Protein AF-A0A2N5FX20-F1 (afdb_monomer)

Nearest PDB structures (foldseek):
  6az6-assembly1_A  TM=7.607E-01  e=4.733E-07  Streptococcus agalactiae
  6az6-assembly1_B  TM=6.890E-01  e=6.110E-07  Streptococcus agalactiae
  1hw1-assembly1_A  TM=4.842E-01  e=8.263E-06  Escherichia coli
  4p9u-assembly2_A  TM=5.394E-01  e=1.176E-04  Vibrio cholerae
  5xgf-assembly1_A  TM=4.787E-01  e=7.057E-05  Vibrio diabolicus E0666

Structure (mmCIF, N/CA/C/O backbone):
data_AF-A0A2N5FX20-F1
#
_entry.id   AF-A0A2N5FX20-F1
#
loop_
_atom_site.group_PDB
_atom_site.id
_atom_site.type_symbol
_atom_site.label_atom_id
_atom_site.label_alt_id
_atom_site.label_comp_id
_atom_site.label_asym_id
_atom_site.label_entity_id
_atom_site.label_seq_id
_atom_site.pdbx_PDB_ins_code
_atom_site.Cartn_x
_atom_site.Cartn_y
_atom_site.Cartn_z
_atom_site.occupancy
_atom_site.B_iso_or_equiv
_atom_site.auth_seq_id
_atom_site.auth_comp_id
_atom_site.auth_asym_id
_atom_site.auth_atom_id
_atom_site.pdbx_PDB_model_num
ATOM 1 N N . MET A 1 1 ? 6.782 -6.902 -28.624 1.00 78.00 1 MET A N 1
ATOM 2 C CA . MET A 1 1 ? 7.741 -7.945 -28.210 1.00 78.00 1 MET A CA 1
ATOM 3 C C . MET A 1 1 ? 7.585 -8.362 -26.753 1.00 78.00 1 MET A C 1
ATOM 5 O O . MET A 1 1 ? 7.076 -9.437 -26.558 1.00 78.00 1 MET A O 1
ATOM 9 N N . ILE A 1 2 ? 7.950 -7.585 -25.718 1.00 76.56 2 ILE A N 1
ATOM 10 C CA . ILE A 1 2 ? 7.902 -8.095 -24.317 1.00 76.56 2 ILE A CA 1
ATOM 11 C C . ILE A 1 2 ? 6.510 -8.624 -23.923 1.00 76.56 2 ILE A C 1
ATOM 13 O O . ILE A 1 2 ? 6.397 -9.732 -23.412 1.00 76.56 2 ILE A O 1
ATOM 17 N N . GLN A 1 3 ? 5.451 -7.857 -24.205 1.00 76.69 3 GLN A N 1
ATOM 18 C CA . GLN A 1 3 ? 4.071 -8.294 -23.953 1.00 76.69 3 GLN A CA 1
ATOM 19 C C . GLN A 1 3 ? 3.609 -9.399 -24.915 1.00 76.69 3 GLN A C 1
ATOM 21 O O . GLN A 1 3 ? 2.928 -10.323 -24.487 1.00 76.69 3 GLN A O 1
ATOM 26 N N . GLU A 1 4 ? 3.986 -9.314 -26.193 1.00 80.88 4 GLU A N 1
ATOM 27 C CA . GLU A 1 4 ? 3.613 -10.288 -27.237 1.00 80.88 4 GLU A CA 1
ATOM 28 C C . GLU A 1 4 ? 4.251 -11.665 -27.004 1.00 80.88 4 GLU A C 1
ATOM 30 O O . GLU A 1 4 ? 3.592 -12.686 -27.160 1.00 80.88 4 GLU A O 1
ATOM 35 N N . ASP A 1 5 ? 5.506 -11.681 -26.560 1.00 83.25 5 ASP A N 1
ATOM 36 C CA . ASP A 1 5 ? 6.293 -12.872 -26.239 1.00 83.25 5 ASP A CA 1
ATOM 37 C C . ASP A 1 5 ? 5.986 -13.378 -24.813 1.00 83.25 5 ASP A C 1
ATOM 39 O O . ASP A 1 5 ? 6.541 -14.384 -24.376 1.00 83.25 5 ASP A O 1
ATOM 43 N N . GLY A 1 6 ? 5.115 -12.681 -24.070 1.00 82.88 6 GLY A N 1
ATOM 44 C CA . GLY A 1 6 ? 4.696 -13.059 -22.720 1.00 82.88 6 GLY A CA 1
ATOM 45 C C . GLY A 1 6 ? 5.833 -13.105 -21.697 1.00 82.88 6 GLY A C 1
ATOM 46 O O . GLY A 1 6 ? 5.714 -13.829 -20.707 1.00 82.88 6 GLY A O 1
ATOM 47 N N . LEU A 1 7 ? 6.919 -12.362 -21.934 1.00 85.56 7 LEU A N 1
ATOM 48 C CA . LEU A 1 7 ? 8.110 -12.392 -21.089 1.00 85.56 7 LEU A CA 1
ATOM 49 C C . LEU A 1 7 ? 7.816 -11.782 -19.714 1.00 85.56 7 LEU A C 1
ATOM 51 O O . LEU A 1 7 ? 7.178 -10.732 -19.591 1.00 85.56 7 LEU A O 1
ATOM 55 N N . LYS A 1 8 ? 8.309 -12.443 -18.672 1.00 84.88 8 LYS A N 1
ATOM 56 C CA . LYS A 1 8 ? 8.097 -12.104 -17.264 1.00 84.88 8 LYS A CA 1
ATOM 57 C C . LYS A 1 8 ? 9.402 -11.657 -16.605 1.00 84.88 8 LYS A C 1
ATOM 59 O O . LYS A 1 8 ? 10.486 -11.933 -17.119 1.00 84.88 8 LYS A O 1
ATOM 64 N N . PRO A 1 9 ? 9.328 -10.986 -15.442 1.00 84.88 9 PRO A N 1
ATOM 65 C CA . PRO A 1 9 ? 10.496 -10.784 -14.595 1.00 84.88 9 PRO A CA 1
ATOM 66 C C . PRO A 1 9 ? 11.300 -12.073 -14.399 1.00 84.88 9 PRO A C 1
ATOM 68 O O . PRO A 1 9 ? 10.736 -13.108 -14.051 1.00 84.88 9 PRO A O 1
ATOM 71 N N . GLY A 1 10 ? 12.611 -11.993 -14.616 1.00 85.88 10 GLY A N 1
ATOM 72 C CA . GLY A 1 10 ? 13.536 -13.124 -14.592 1.00 85.88 10 GLY A CA 1
ATOM 73 C C . GLY A 1 10 ? 13.806 -13.753 -15.961 1.00 85.88 10 GLY A C 1
ATOM 74 O O . GLY A 1 10 ? 14.827 -14.425 -16.107 1.00 85.88 10 GLY A O 1
ATOM 75 N N . ASP A 1 11 ? 12.969 -13.504 -16.972 1.00 91.06 11 ASP A N 1
ATOM 76 C CA . ASP A 1 11 ? 13.185 -14.050 -18.312 1.00 91.06 11 ASP A CA 1
ATOM 77 C C . ASP A 1 11 ? 14.321 -13.328 -19.038 1.00 91.06 11 ASP A C 1
ATOM 79 O O . ASP A 1 11 ? 14.547 -12.123 -18.886 1.00 91.06 11 ASP A O 1
ATOM 83 N N . LYS A 1 12 ? 15.040 -14.081 -19.871 1.00 91.88 12 LYS A N 1
ATOM 84 C CA . LYS A 1 12 ? 16.123 -13.559 -20.701 1.00 91.88 12 LYS A CA 1
ATOM 85 C C . LYS A 1 12 ? 15.553 -12.884 -21.947 1.00 91.88 12 LYS A C 1
ATOM 87 O O . LYS A 1 12 ? 14.775 -13.488 -22.683 1.00 91.88 12 LYS A O 1
ATOM 92 N N . LEU A 1 13 ? 15.977 -11.652 -22.212 1.00 92.50 13 LEU A N 1
ATOM 93 C CA . LEU A 1 13 ? 15.669 -10.972 -23.464 1.00 92.50 13 LEU A CA 1
ATOM 94 C C . LEU A 1 13 ? 16.439 -11.601 -24.636 1.00 92.50 13 LEU A C 1
ATOM 96 O O . LEU A 1 13 ? 17.568 -12.072 -24.450 1.00 92.50 13 LEU A O 1
ATOM 100 N N . PRO A 1 14 ? 15.874 -11.556 -25.859 1.00 92.25 14 PRO A N 1
ATOM 101 C CA . PRO A 1 14 ? 16.626 -11.876 -27.064 1.00 92.25 14 PRO A CA 1
ATOM 102 C C . PRO A 1 14 ? 17.909 -11.041 -27.150 1.00 92.25 14 PRO A C 1
ATOM 104 O O . PRO A 1 14 ? 17.963 -9.893 -26.704 1.00 92.25 14 PRO A O 1
ATOM 107 N N . SER A 1 15 ? 18.953 -11.619 -27.734 1.00 91.44 15 SER A N 1
ATOM 108 C CA . SER A 1 15 ? 20.233 -10.941 -27.943 1.00 91.44 15 SER A CA 1
ATOM 109 C C . SER A 1 15 ? 20.085 -9.703 -28.834 1.00 91.44 15 SER A C 1
ATOM 111 O O . SER A 1 15 ? 19.179 -9.625 -29.662 1.00 91.44 15 SER A O 1
ATOM 113 N N . GLU A 1 16 ? 21.025 -8.752 -28.748 1.00 91.19 16 GLU A N 1
ATOM 114 C CA . GLU A 1 16 ? 21.020 -7.550 -29.604 1.00 91.19 16 GLU A CA 1
ATOM 115 C C . GLU A 1 16 ? 20.881 -7.881 -31.097 1.00 91.19 16 GLU A C 1
ATOM 117 O O . GLU A 1 16 ? 20.199 -7.172 -31.840 1.00 91.19 16 GLU A O 1
ATOM 122 N N . ARG A 1 17 ? 21.512 -8.977 -31.539 1.00 90.69 17 ARG A N 1
ATOM 123 C CA . ARG A 1 17 ? 21.422 -9.458 -32.920 1.00 90.69 17 ARG A CA 1
ATOM 124 C C . ARG A 1 17 ? 19.997 -9.890 -33.264 1.00 90.69 17 ARG A C 1
ATOM 126 O O . ARG A 1 17 ? 19.468 -9.448 -34.277 1.00 90.69 17 ARG A O 1
ATOM 133 N N . GLU A 1 18 ? 19.376 -10.701 -32.414 1.00 91.44 18 GLU A N 1
ATOM 134 C CA . GLU A 1 18 ? 17.997 -11.161 -32.614 1.00 91.44 18 GLU A CA 1
ATOM 135 C C . GLU A 1 18 ? 17.005 -9.997 -32.567 1.00 91.44 18 GLU A C 1
ATOM 137 O O . GLU A 1 18 ? 16.074 -9.958 -33.362 1.00 91.44 18 GLU A O 1
ATOM 142 N N . LEU A 1 19 ? 17.219 -9.017 -31.686 1.00 92.62 19 LEU A N 1
ATOM 143 C CA . LEU A 1 19 ? 16.393 -7.810 -31.615 1.00 92.62 19 LEU A CA 1
ATOM 144 C C . LEU A 1 19 ? 16.519 -6.954 -32.879 1.00 92.62 19 LEU A C 1
ATOM 146 O O . LEU A 1 19 ? 15.509 -6.481 -33.391 1.00 92.62 19 LEU A O 1
ATOM 150 N N . THR A 1 20 ? 17.736 -6.792 -33.406 1.00 94.25 20 THR A N 1
ATOM 151 C CA . THR A 1 20 ? 17.999 -6.082 -34.673 1.00 94.25 20 THR A CA 1
ATOM 152 C C . THR A 1 20 ? 17.220 -6.734 -35.820 1.00 94.25 20 THR A C 1
ATOM 154 O O . THR A 1 20 ? 16.555 -6.041 -36.585 1.00 94.25 20 THR A O 1
ATOM 157 N N . GLU A 1 21 ? 17.267 -8.067 -35.911 1.00 93.38 21 GLU A N 1
ATOM 158 C CA . GLU A 1 21 ? 16.589 -8.849 -36.952 1.00 93.38 21 GLU A CA 1
ATOM 159 C C . GLU A 1 21 ? 15.061 -8.812 -36.801 1.00 93.38 21 GLU A C 1
ATOM 161 O O . GLU A 1 21 ? 14.356 -8.538 -37.768 1.00 93.38 21 GLU A O 1
ATOM 166 N N . ARG A 1 22 ? 14.541 -9.033 -35.587 1.00 90.94 22 ARG A N 1
ATOM 167 C CA . ARG A 1 22 ? 13.093 -9.064 -35.314 1.00 90.94 22 ARG A CA 1
ATOM 168 C C . ARG A 1 22 ? 12.422 -7.706 -35.486 1.00 90.94 22 ARG A C 1
ATOM 170 O O . ARG A 1 22 ? 11.305 -7.640 -35.985 1.00 90.94 22 ARG A O 1
ATOM 177 N N . LEU A 1 23 ? 13.075 -6.636 -35.034 1.00 89.69 23 LEU A N 1
ATOM 178 C CA . LEU A 1 23 ? 12.511 -5.283 -35.046 1.00 89.69 23 LEU A CA 1
ATOM 179 C C . LEU A 1 23 ? 12.872 -4.507 -36.320 1.00 89.69 23 LEU A C 1
ATOM 181 O O . LEU A 1 23 ? 12.356 -3.411 -36.519 1.00 89.69 23 LEU A O 1
ATOM 185 N N . ASN A 1 24 ? 13.743 -5.061 -37.171 1.00 92.81 24 ASN A N 1
ATOM 186 C CA . ASN A 1 24 ? 14.231 -4.437 -38.401 1.00 92.81 24 ASN A CA 1
ATOM 187 C C . ASN A 1 24 ? 14.784 -3.012 -38.179 1.00 92.81 24 ASN A C 1
ATOM 189 O O . ASN A 1 24 ? 14.488 -2.076 -38.922 1.00 92.81 24 ASN A O 1
ATOM 193 N N . VAL A 1 25 ? 15.581 -2.841 -37.122 1.00 93.88 25 VAL A N 1
ATOM 194 C CA . VAL A 1 25 ? 16.224 -1.568 -36.750 1.00 93.88 25 VAL A CA 1
ATOM 195 C C . VAL A 1 25 ? 17.736 -1.733 -36.667 1.00 93.88 25 VAL A C 1
ATOM 197 O O . VAL A 1 25 ? 18.247 -2.837 -36.515 1.00 93.88 25 VAL A O 1
ATOM 200 N N . GLY A 1 26 ? 18.478 -0.628 -36.741 1.00 94.69 26 GLY A N 1
ATOM 201 C CA . GLY A 1 26 ? 19.934 -0.656 -36.613 1.00 94.69 26 GLY A CA 1
ATOM 202 C C . GLY A 1 26 ? 20.412 -1.069 -35.213 1.00 94.69 26 GLY A C 1
ATOM 203 O O . GLY A 1 26 ? 19.785 -0.754 -34.201 1.00 94.69 26 GLY A O 1
ATOM 204 N N . ARG A 1 27 ? 21.593 -1.701 -35.141 1.00 93.12 27 ARG A N 1
ATOM 205 C CA . ARG A 1 27 ? 22.234 -2.115 -33.872 1.00 93.12 27 ARG A CA 1
ATOM 206 C C . ARG A 1 27 ? 22.436 -0.959 -32.886 1.00 93.12 27 ARG A C 1
ATOM 208 O O . ARG A 1 27 ? 22.375 -1.159 -31.677 1.00 93.12 27 ARG A O 1
ATOM 215 N N . SER A 1 28 ? 22.704 0.251 -33.384 1.00 93.69 28 SER A N 1
ATOM 216 C CA . SER A 1 28 ? 22.818 1.455 -32.549 1.00 93.69 28 SER A CA 1
ATOM 217 C C . SER A 1 28 ? 21.515 1.746 -31.807 1.00 93.69 28 SER A C 1
ATOM 219 O O . SER A 1 28 ? 21.552 1.937 -30.599 1.00 93.69 28 SER A O 1
ATOM 221 N N . SER A 1 29 ? 20.375 1.694 -32.497 1.00 94.69 29 SER A N 1
ATOM 222 C CA . SER A 1 29 ? 19.053 1.919 -31.908 1.00 94.69 29 SER A CA 1
ATOM 223 C C . SER A 1 29 ? 18.694 0.862 -30.865 1.00 94.69 29 SER A C 1
ATOM 225 O O . SER A 1 29 ? 18.212 1.217 -29.794 1.00 94.69 29 SER A O 1
ATOM 227 N N . VAL A 1 30 ? 18.981 -0.420 -31.135 1.00 93.69 30 VAL A N 1
ATOM 228 C CA . VAL A 1 30 ? 18.758 -1.508 -30.161 1.00 93.69 30 VAL A CA 1
ATOM 229 C C . VAL A 1 30 ? 19.555 -1.262 -28.884 1.00 93.69 30 VAL A C 1
ATOM 231 O O . VAL A 1 30 ? 19.010 -1.341 -27.789 1.00 93.69 30 VAL A O 1
ATOM 234 N N . ARG A 1 31 ? 20.837 -0.916 -29.015 1.00 92.00 31 ARG A N 1
ATOM 235 C CA . ARG A 1 31 ? 21.713 -0.666 -27.868 1.00 92.00 31 ARG A CA 1
ATOM 236 C C . ARG A 1 31 ? 21.296 0.562 -27.060 1.00 92.00 31 ARG A C 1
ATOM 238 O O . ARG A 1 31 ? 21.347 0.508 -25.837 1.00 92.00 31 ARG A O 1
ATOM 245 N N . GLU A 1 32 ? 20.868 1.642 -27.710 1.00 93.94 32 GLU A N 1
ATOM 246 C CA . GLU A 1 32 ? 20.328 2.819 -27.013 1.00 93.94 32 GLU A CA 1
ATOM 247 C C . GLU A 1 32 ? 19.030 2.480 -26.266 1.00 93.94 32 GLU A C 1
ATOM 249 O O . GLU A 1 32 ? 18.878 2.842 -25.101 1.00 93.94 32 GLU A O 1
ATOM 254 N N . ALA A 1 33 ? 18.132 1.704 -26.881 1.00 91.25 33 ALA A N 1
ATOM 255 C CA . ALA A 1 33 ? 16.914 1.243 -26.220 1.00 91.25 33 ALA A CA 1
ATOM 256 C C . ALA A 1 33 ? 17.220 0.350 -25.006 1.00 91.25 33 ALA A C 1
ATOM 258 O O . ALA A 1 33 ? 16.659 0.566 -23.936 1.00 91.25 33 ALA A O 1
ATOM 259 N N . LEU A 1 34 ? 18.141 -0.612 -25.136 1.00 91.69 34 LEU A N 1
ATOM 260 C CA . LEU A 1 34 ? 18.558 -1.465 -24.018 1.00 91.69 34 LEU A CA 1
ATOM 261 C C . LEU A 1 34 ? 19.221 -0.652 -22.900 1.00 91.69 34 LEU A C 1
ATOM 263 O O . LEU A 1 34 ? 18.905 -0.866 -21.736 1.00 91.69 34 LEU A O 1
ATOM 267 N N . ARG A 1 35 ? 20.066 0.332 -23.228 1.00 89.50 35 ARG A N 1
ATOM 268 C CA . ARG A 1 35 ? 20.640 1.245 -22.227 1.00 89.50 35 ARG A CA 1
ATOM 269 C C . ARG A 1 35 ? 19.573 2.050 -21.498 1.00 89.50 35 ARG A C 1
ATOM 271 O O . ARG A 1 35 ? 19.651 2.182 -20.283 1.00 89.50 35 ARG A O 1
ATOM 278 N N . ALA A 1 36 ? 18.579 2.572 -22.214 1.00 87.38 36 ALA A N 1
ATOM 279 C CA . ALA A 1 36 ? 17.474 3.301 -21.601 1.00 87.38 36 ALA A CA 1
ATOM 280 C C . ALA A 1 36 ? 16.648 2.391 -20.678 1.00 87.38 36 ALA A C 1
ATOM 282 O O . ALA A 1 36 ? 16.341 2.776 -19.554 1.00 87.38 36 ALA A O 1
ATOM 283 N N . LEU A 1 37 ? 16.335 1.166 -21.110 1.00 87.00 37 LEU A N 1
ATOM 284 C CA . LEU A 1 37 ? 15.619 0.184 -20.290 1.00 87.00 37 LEU A CA 1
ATOM 285 C C . LEU A 1 37 ? 16.426 -0.235 -19.050 1.00 87.00 37 LEU A C 1
ATOM 287 O O . LEU A 1 37 ? 15.852 -0.381 -17.973 1.00 87.00 37 LEU A O 1
ATOM 291 N N . GLU A 1 38 ? 17.742 -0.407 -19.182 1.00 86.44 38 GLU A N 1
ATOM 292 C CA . GLU A 1 38 ? 18.646 -0.723 -18.070 1.00 86.44 38 GLU A CA 1
ATOM 293 C C . GLU A 1 38 ? 18.743 0.447 -17.082 1.00 86.44 38 GLU A C 1
ATOM 295 O O . GLU A 1 38 ? 18.646 0.239 -15.875 1.00 86.44 38 GLU A O 1
ATOM 300 N N . LEU A 1 39 ? 18.826 1.686 -17.582 1.00 80.94 39 LEU A N 1
ATOM 301 C CA . LEU A 1 39 ? 18.803 2.902 -16.762 1.00 80.94 39 LEU A CA 1
ATOM 302 C C . LEU A 1 39 ? 17.486 3.051 -15.988 1.00 80.94 39 LEU A C 1
ATOM 304 O O . LEU A 1 39 ? 17.491 3.457 -14.830 1.00 80.94 39 LEU A O 1
ATOM 308 N N . LEU A 1 40 ? 16.362 2.696 -16.614 1.00 74.81 40 LEU A N 1
ATOM 309 C CA . LEU A 1 40 ? 15.045 2.662 -15.973 1.00 74.81 40 LEU A CA 1
ATOM 310 C C . LEU A 1 40 ? 14.884 1.484 -14.994 1.00 74.81 40 LEU A C 1
ATOM 312 O O . LEU A 1 40 ? 13.832 1.352 -14.371 1.00 74.81 40 LEU A O 1
ATOM 316 N N . GLY A 1 41 ? 15.893 0.615 -14.870 1.00 75.19 41 GLY A N 1
ATOM 317 C CA . GLY A 1 41 ? 15.866 -0.559 -14.001 1.00 75.19 41 GLY A CA 1
ATOM 318 C C . GLY A 1 41 ? 14.935 -1.672 -14.485 1.00 75.19 41 GLY A C 1
ATOM 319 O O . GLY A 1 41 ? 14.653 -2.594 -13.725 1.00 75.19 41 GLY A O 1
ATOM 320 N N . LEU A 1 42 ? 14.462 -1.609 -15.735 1.00 81.94 42 LEU A N 1
ATOM 321 C CA . LEU A 1 42 ? 13.530 -2.579 -16.324 1.00 81.94 42 LEU A CA 1
ATOM 322 C C . LEU A 1 42 ? 14.222 -3.873 -16.748 1.00 81.94 42 LEU A C 1
ATOM 324 O O . LEU A 1 42 ? 13.576 -4.912 -16.886 1.00 81.94 42 LEU A O 1
ATOM 328 N N . ILE A 1 43 ? 15.532 -3.812 -16.966 1.00 88.88 43 ILE A N 1
ATOM 329 C CA . ILE A 1 43 ? 16.365 -4.948 -17.343 1.00 88.88 43 ILE A CA 1
ATOM 330 C C . ILE A 1 43 ? 17.706 -4.878 -16.616 1.00 88.88 43 ILE A C 1
ATOM 332 O O . ILE A 1 43 ? 18.097 -3.827 -16.111 1.00 88.88 43 ILE A O 1
ATOM 336 N N . GLU A 1 44 ? 18.424 -5.993 -16.583 1.00 89.00 44 GLU A N 1
ATOM 337 C CA . GLU A 1 44 ? 19.812 -6.041 -16.129 1.00 89.00 44 GLU A CA 1
ATOM 338 C C . GLU A 1 44 ? 20.677 -6.863 -17.075 1.00 89.00 44 GLU A C 1
ATOM 340 O O . GLU A 1 44 ? 20.286 -7.946 -17.518 1.00 89.00 44 GLU A O 1
ATOM 345 N N . THR A 1 45 ? 21.879 -6.367 -17.359 1.00 89.62 45 THR A N 1
ATOM 346 C CA . THR A 1 45 ? 22.876 -7.120 -18.117 1.00 89.62 45 THR A CA 1
ATOM 347 C C . THR A 1 45 ? 23.798 -7.884 -17.173 1.00 89.62 45 THR A C 1
ATOM 349 O O . THR A 1 45 ? 24.588 -7.302 -16.428 1.00 89.62 45 THR A O 1
ATOM 352 N N . ARG A 1 46 ? 23.754 -9.216 -17.241 1.00 88.75 46 ARG A N 1
ATOM 353 C CA . ARG A 1 46 ? 24.670 -10.109 -16.523 1.00 88.75 46 ARG A CA 1
ATOM 354 C C . ARG A 1 46 ? 25.803 -10.515 -17.461 1.00 88.75 46 ARG A C 1
ATOM 356 O O . ARG A 1 46 ? 25.571 -11.122 -18.511 1.00 88.75 46 ARG A O 1
ATOM 363 N N . ARG A 1 47 ? 27.044 -10.145 -17.118 1.00 83.50 47 ARG A N 1
ATOM 364 C CA . ARG A 1 47 ? 28.224 -10.403 -17.967 1.00 83.50 47 ARG A CA 1
ATOM 365 C C . ARG A 1 47 ? 28.334 -11.895 -18.296 1.00 83.50 47 ARG A C 1
ATOM 367 O O . ARG A 1 47 ? 28.397 -12.718 -17.396 1.00 83.50 47 ARG A O 1
ATOM 374 N N . GLY A 1 48 ? 28.376 -12.221 -19.588 1.00 85.62 48 GLY A N 1
ATOM 375 C CA . GLY A 1 48 ? 28.473 -13.599 -20.086 1.00 85.62 48 GLY A CA 1
ATOM 376 C C . GLY A 1 48 ? 27.152 -14.378 -20.113 1.00 85.62 48 GLY A C 1
ATOM 377 O O . GLY A 1 48 ? 27.047 -15.348 -20.856 1.00 85.62 48 GLY A O 1
ATOM 378 N N . GLU A 1 49 ? 26.125 -13.934 -19.387 1.00 87.31 49 GLU A N 1
ATOM 379 C CA . GLU A 1 49 ? 24.833 -14.627 -19.301 1.00 87.31 49 GLU A CA 1
ATOM 380 C C . GLU A 1 49 ? 23.757 -13.990 -20.187 1.00 87.31 49 GLU A C 1
ATOM 382 O O . GLU A 1 49 ? 22.873 -14.694 -20.675 1.00 87.31 49 GLU A O 1
ATOM 387 N N . GLY A 1 50 ? 23.853 -12.684 -20.455 1.00 89.94 50 GLY A N 1
ATOM 388 C CA . GLY A 1 50 ? 22.926 -11.925 -21.298 1.00 89.94 50 GLY A CA 1
ATOM 389 C C . GLY A 1 50 ? 22.090 -10.916 -20.511 1.00 89.94 50 GLY A C 1
ATOM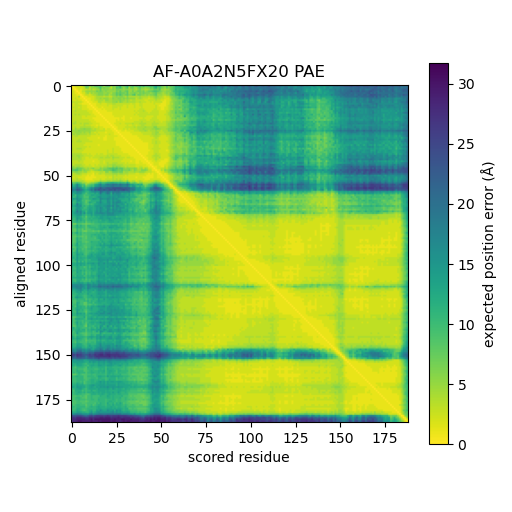 390 O O . GLY A 1 50 ? 22.429 -10.557 -19.385 1.00 89.94 50 GLY A O 1
ATOM 391 N N . THR A 1 51 ? 21.014 -10.431 -21.126 1.00 92.69 51 THR A N 1
ATOM 392 C CA . THR A 1 51 ? 20.146 -9.391 -20.558 1.00 92.69 51 THR A CA 1
ATOM 393 C C . THR A 1 51 ? 18.838 -10.004 -20.077 1.00 92.69 51 THR A C 1
ATOM 395 O O . THR A 1 51 ? 18.222 -10.775 -20.808 1.00 92.69 51 THR A O 1
ATOM 398 N N . PHE A 1 52 ? 18.407 -9.662 -18.868 1.00 91.56 52 PHE A N 1
ATOM 399 C CA . PHE A 1 52 ? 17.235 -10.246 -18.216 1.00 91.56 52 PHE A CA 1
ATOM 400 C C . PHE A 1 52 ? 16.226 -9.167 -17.844 1.00 91.56 52 PHE A C 1
ATOM 402 O O . PHE A 1 52 ? 16.617 -8.060 -17.478 1.00 91.56 52 PHE A O 1
ATOM 409 N N . ILE A 1 53 ? 14.935 -9.490 -17.921 1.00 88.62 53 ILE A N 1
ATOM 410 C CA . ILE A 1 53 ? 13.863 -8.612 -17.452 1.00 88.62 53 ILE A CA 1
ATOM 411 C C . ILE A 1 53 ? 13.929 -8.547 -15.934 1.00 88.62 53 ILE A C 1
ATOM 413 O O . ILE A 1 53 ? 13.878 -9.571 -15.250 1.00 88.62 53 ILE A O 1
ATOM 417 N N . ARG A 1 54 ? 14.025 -7.333 -15.399 1.00 81.69 54 ARG A N 1
ATOM 418 C CA . ARG A 1 54 ? 13.927 -7.117 -13.964 1.00 81.69 54 ARG A CA 1
ATOM 419 C C . ARG A 1 54 ? 12.480 -7.101 -13.532 1.00 81.69 54 ARG A C 1
ATOM 421 O O . ARG A 1 54 ? 11.564 -6.732 -14.265 1.00 81.69 54 ARG A O 1
ATOM 428 N N . ASP A 1 55 ? 12.289 -7.488 -12.286 1.00 70.00 55 ASP A N 1
ATOM 429 C CA . ASP A 1 55 ? 11.031 -7.233 -11.630 1.00 70.00 55 ASP A CA 1
ATOM 430 C C . ASP A 1 55 ? 10.867 -5.723 -11.463 1.00 70.00 55 ASP A C 1
ATO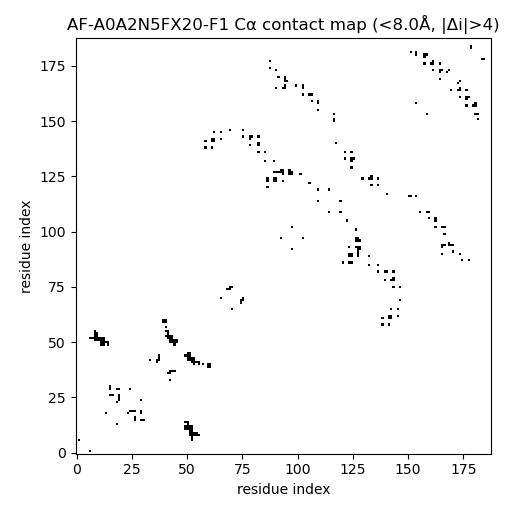M 432 O O . ASP A 1 55 ? 11.645 -5.095 -10.748 1.00 70.00 55 ASP A O 1
ATOM 436 N N . PHE A 1 56 ? 9.860 -5.133 -12.113 1.00 59.22 56 PHE A N 1
ATOM 437 C CA . PHE A 1 56 ? 9.496 -3.722 -11.922 1.00 59.22 56 PHE A CA 1
ATOM 438 C C . PHE A 1 56 ? 9.114 -3.414 -10.462 1.00 59.22 56 PHE A C 1
ATOM 440 O O . PHE A 1 56 ? 9.025 -2.256 -10.070 1.00 59.22 56 PHE A O 1
ATOM 447 N N . ARG A 1 57 ? 8.960 -4.448 -9.622 1.00 55.28 57 ARG A N 1
ATOM 448 C CA . ARG A 1 57 ? 8.953 -4.329 -8.157 1.00 55.28 57 ARG A CA 1
ATOM 449 C C . ARG A 1 57 ? 10.273 -3.773 -7.582 1.00 55.28 57 ARG A C 1
ATOM 451 O O . ARG A 1 57 ? 10.361 -3.534 -6.386 1.00 55.28 57 ARG A O 1
ATOM 458 N N . GLY A 1 58 ? 11.308 -3.564 -8.399 1.00 55.75 58 GLY A N 1
ATOM 459 C CA . GLY A 1 58 ? 12.525 -2.833 -8.055 1.00 55.75 58 GLY A CA 1
ATOM 460 C C . GLY A 1 58 ? 12.345 -1.324 -8.219 1.00 55.75 58 GLY A C 1
ATOM 461 O O . GLY A 1 58 ? 12.656 -0.761 -9.264 1.00 55.75 58 GLY A O 1
ATOM 462 N N . HIS A 1 59 ? 11.887 -0.674 -7.156 1.00 60.25 59 HIS A N 1
ATOM 463 C CA . HIS A 1 59 ? 11.534 0.746 -7.010 1.00 60.25 59 HIS A CA 1
ATOM 464 C C . HIS A 1 59 ? 12.674 1.780 -7.203 1.00 60.25 59 HIS A C 1
ATOM 466 O O . HIS A 1 59 ? 12.611 2.904 -6.706 1.00 60.25 59 HIS A O 1
ATOM 472 N N . GLN A 1 60 ? 13.728 1.440 -7.951 1.00 64.19 60 GLN A N 1
ATOM 473 C CA . GLN A 1 60 ? 14.902 2.298 -8.170 1.00 64.19 60 GLN A CA 1
ATOM 474 C C . GLN A 1 60 ? 14.567 3.579 -8.942 1.00 64.19 60 GLN A C 1
ATOM 476 O O . GLN A 1 60 ? 15.143 4.632 -8.668 1.00 64.19 60 GLN A O 1
ATOM 481 N N . LEU A 1 61 ? 13.606 3.520 -9.870 1.00 70.94 61 LEU A N 1
ATOM 482 C CA . LEU A 1 61 ? 13.175 4.702 -10.615 1.00 70.94 61 LEU A CA 1
ATOM 483 C C . LEU A 1 61 ? 12.514 5.737 -9.696 1.00 70.94 61 LEU A C 1
ATOM 485 O O . LEU A 1 61 ? 12.777 6.927 -9.842 1.00 70.94 61 LEU A O 1
ATOM 489 N N . VAL A 1 62 ? 11.702 5.301 -8.726 1.00 77.69 62 VAL A N 1
ATOM 490 C CA . VAL A 1 62 ? 11.064 6.216 -7.768 1.00 77.69 62 VAL A CA 1
ATOM 491 C C . VAL A 1 62 ? 12.120 6.916 -6.922 1.00 77.69 62 VAL A C 1
ATOM 493 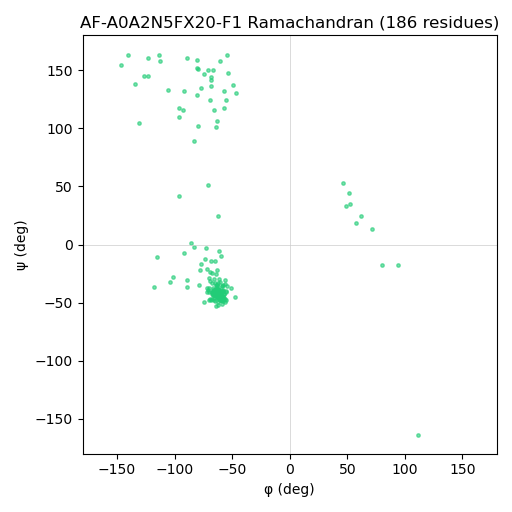O O . VAL A 1 62 ? 12.065 8.133 -6.789 1.00 77.69 62 VAL A O 1
ATOM 496 N N . GLN A 1 63 ? 13.121 6.175 -6.445 1.00 74.62 63 GLN A N 1
ATOM 497 C CA . GLN A 1 63 ? 14.208 6.727 -5.637 1.00 74.62 63 GLN A CA 1
ATOM 498 C C . GLN A 1 63 ? 15.061 7.755 -6.404 1.00 74.62 63 GLN A C 1
ATOM 500 O O . GLN A 1 63 ? 15.499 8.756 -5.840 1.00 74.62 63 GLN A O 1
ATOM 505 N N . LEU A 1 64 ? 15.275 7.545 -7.707 1.00 76.62 64 LEU A N 1
ATOM 506 C CA . LEU A 1 64 ? 15.941 8.528 -8.564 1.00 76.62 64 LEU A CA 1
ATOM 507 C C . LEU A 1 64 ? 15.063 9.767 -8.783 1.00 76.62 64 LEU A C 1
ATOM 509 O O . LEU A 1 64 ? 15.528 10.899 -8.660 1.00 76.62 64 LEU A O 1
ATOM 513 N N . LEU A 1 65 ? 13.784 9.564 -9.106 1.00 81.69 65 LEU A N 1
ATOM 514 C CA . LEU A 1 65 ? 12.849 10.654 -9.375 1.00 81.69 65 LEU A CA 1
ATOM 515 C C . LEU A 1 65 ? 12.553 11.483 -8.123 1.00 81.69 65 LEU A C 1
ATOM 517 O O . LEU A 1 65 ? 12.389 12.697 -8.231 1.00 81.69 65 LEU A O 1
ATOM 521 N N . SER A 1 66 ? 12.530 10.877 -6.934 1.00 85.38 66 SER A N 1
ATOM 522 C CA . SER A 1 66 ? 12.320 11.595 -5.676 1.00 85.38 66 SER A CA 1
ATOM 523 C C . SER A 1 66 ? 13.401 12.644 -5.428 1.00 85.38 66 SER A C 1
ATOM 525 O O . SER A 1 66 ? 13.087 13.714 -4.912 1.00 85.38 66 SER A O 1
ATOM 527 N N . THR A 1 67 ? 14.642 12.406 -5.875 1.00 81.25 67 THR A N 1
ATOM 528 C CA . THR A 1 67 ? 15.726 13.399 -5.805 1.00 81.25 67 THR A CA 1
ATOM 529 C C . THR A 1 67 ? 15.438 14.645 -6.639 1.00 81.25 67 THR A C 1
ATOM 531 O O . THR A 1 67 ? 15.993 15.692 -6.348 1.00 81.25 67 THR A O 1
ATOM 534 N N . PHE A 1 68 ? 14.560 14.590 -7.639 1.00 82.06 68 PHE A N 1
ATOM 535 C CA . PHE A 1 68 ? 14.201 15.764 -8.444 1.00 82.06 68 PHE A CA 1
ATOM 536 C C . PHE A 1 68 ? 12.831 16.341 -8.082 1.00 82.06 68 PHE A C 1
ATOM 538 O O . PHE A 1 68 ? 12.638 17.548 -8.172 1.00 82.06 68 PHE A O 1
ATOM 545 N N . ILE A 1 69 ? 11.888 15.492 -7.666 1.00 83.31 69 ILE A N 1
ATOM 546 C CA . ILE A 1 69 ? 10.491 15.875 -7.418 1.00 83.31 69 ILE A CA 1
ATOM 547 C C . ILE A 1 69 ? 10.278 16.355 -5.974 1.00 83.31 69 ILE A C 1
ATOM 549 O O . ILE A 1 69 ? 9.516 17.288 -5.753 1.00 83.31 69 ILE A O 1
ATOM 553 N N . LEU A 1 70 ? 10.953 15.768 -4.980 1.00 87.00 70 LEU A N 1
ATOM 554 C CA . LEU A 1 70 ? 10.709 16.051 -3.553 1.00 87.00 70 LEU A CA 1
ATOM 555 C C . LEU A 1 70 ? 11.672 17.103 -2.983 1.00 87.00 70 LEU A C 1
ATOM 557 O O . LEU A 1 70 ? 12.201 16.947 -1.880 1.00 87.00 70 LEU A O 1
ATOM 561 N N . GLN A 1 71 ? 11.931 18.161 -3.753 1.00 84.75 71 GLN A N 1
ATOM 562 C CA . GLN A 1 71 ? 12.916 19.188 -3.395 1.00 84.75 71 GLN A CA 1
ATOM 563 C C . GLN A 1 71 ? 12.398 20.190 -2.360 1.00 84.75 71 GLN A C 1
ATOM 565 O O . GLN A 1 71 ? 13.158 20.643 -1.506 1.00 84.75 71 GLN A O 1
ATOM 570 N N . ASP A 1 72 ? 11.111 20.519 -2.406 1.00 89.19 72 ASP A N 1
ATOM 571 C CA . ASP A 1 72 ? 10.490 21.520 -1.543 1.00 89.19 72 ASP A CA 1
ATOM 572 C C . ASP A 1 72 ? 9.490 20.898 -0.551 1.00 89.19 72 ASP A C 1
ATOM 574 O O . ASP A 1 72 ? 8.959 19.807 -0.762 1.00 89.19 72 ASP A O 1
ATOM 578 N N . GLU A 1 73 ? 9.216 21.605 0.547 1.00 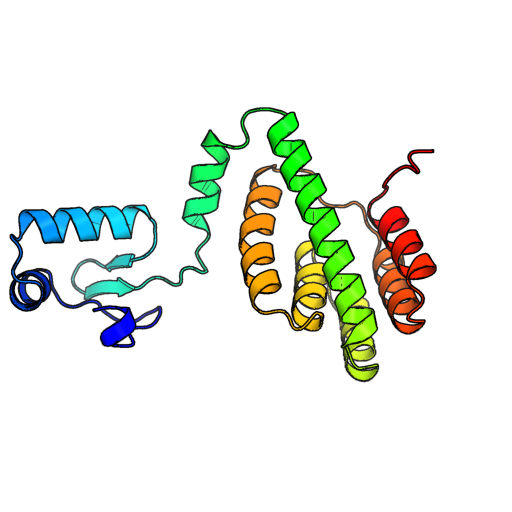87.94 73 GLU A N 1
ATOM 579 C CA . GLU A 1 73 ? 8.331 21.112 1.613 1.00 87.94 73 GLU A CA 1
ATOM 580 C C . GLU A 1 73 ? 6.880 20.901 1.166 1.00 87.94 73 GLU A C 1
ATOM 582 O O . GLU A 1 73 ? 6.190 20.056 1.739 1.00 87.94 73 GLU A O 1
ATOM 587 N N . ARG A 1 74 ? 6.410 21.613 0.132 1.00 91.19 74 ARG A N 1
ATOM 588 C CA . ARG A 1 74 ? 5.057 21.420 -0.395 1.00 91.19 74 ARG A CA 1
ATOM 589 C C . ARG A 1 74 ? 4.959 20.071 -1.095 1.00 91.19 74 ARG A C 1
ATOM 591 O O . ARG A 1 74 ? 4.082 19.292 -0.750 1.00 91.19 74 ARG A O 1
ATOM 598 N N . SER A 1 75 ? 5.910 19.733 -1.962 1.00 90.50 75 SER A N 1
ATOM 599 C CA . SER A 1 75 ? 5.947 18.418 -2.619 1.00 90.50 75 SER A CA 1
ATOM 600 C C . SER A 1 75 ? 6.000 17.261 -1.609 1.00 90.50 75 SER A C 1
ATOM 602 O O . SER A 1 75 ? 5.310 16.253 -1.763 1.00 90.50 75 SER A O 1
ATOM 604 N N . LYS A 1 76 ? 6.764 17.412 -0.517 1.00 90.31 76 LYS A N 1
ATOM 605 C CA . LYS A 1 76 ? 6.808 16.415 0.571 1.00 90.31 76 LYS A CA 1
ATOM 606 C C . LYS A 1 76 ? 5.478 16.309 1.320 1.00 90.31 76 LYS A C 1
ATOM 608 O O . LYS A 1 76 ? 5.049 15.209 1.674 1.00 90.31 76 LYS A O 1
ATOM 613 N N . HIS A 1 77 ? 4.832 17.445 1.581 1.00 90.25 77 HIS A N 1
ATOM 614 C CA . HIS A 1 77 ? 3.504 17.485 2.183 1.00 90.25 77 HIS A CA 1
ATOM 615 C C . HIS A 1 77 ? 2.471 16.782 1.299 1.00 90.25 77 HIS A C 1
ATOM 617 O O . HIS A 1 77 ? 1.742 15.932 1.805 1.00 90.25 77 HIS A O 1
ATOM 623 N N . ASP A 1 78 ? 2.464 17.069 -0.001 1.00 92.81 78 ASP A N 1
ATOM 624 C CA . ASP A 1 78 ? 1.509 16.519 -0.965 1.00 92.81 78 ASP A CA 1
ATOM 625 C C . ASP A 1 78 ? 1.622 14.986 -1.058 1.00 92.81 78 ASP A C 1
ATOM 627 O O . ASP A 1 78 ? 0.606 14.290 -1.102 1.00 92.81 78 ASP A O 1
ATOM 631 N N . VAL A 1 79 ? 2.838 14.424 -0.988 1.00 92.62 79 VAL A N 1
ATOM 632 C CA . VAL A 1 79 ? 3.045 12.962 -0.907 1.00 92.62 79 VAL A CA 1
ATOM 633 C C . VAL A 1 79 ? 2.396 12.371 0.344 1.00 92.62 79 VAL A C 1
ATOM 635 O O . VAL A 1 79 ? 1.689 11.366 0.262 1.00 92.62 79 VAL A O 1
ATOM 638 N N . ARG A 1 80 ? 2.617 12.988 1.509 1.00 91.06 80 ARG A N 1
ATOM 639 C CA . ARG A 1 80 ? 2.050 12.522 2.783 1.00 91.06 80 ARG A CA 1
ATOM 640 C C . ARG A 1 80 ? 0.527 12.647 2.808 1.00 91.06 80 ARG A C 1
ATOM 642 O O . ARG A 1 80 ? -0.146 11.714 3.232 1.00 91.06 80 ARG A O 1
ATOM 649 N N . GLU A 1 81 ? -0.011 13.767 2.335 1.00 92.75 81 GLU A N 1
ATOM 650 C CA . GLU A 1 81 ? -1.454 13.978 2.207 1.00 92.75 81 GLU A C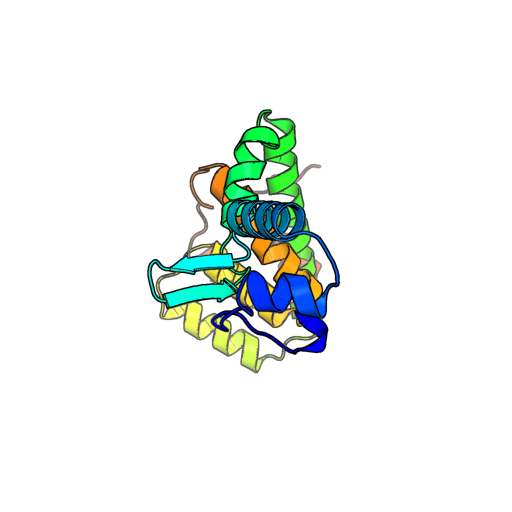A 1
ATOM 651 C C . GLU A 1 81 ? -2.079 12.923 1.289 1.00 92.75 81 GLU A C 1
ATOM 653 O O . GLU A 1 81 ? -3.038 12.253 1.675 1.00 92.75 81 GLU A O 1
ATOM 658 N N . THR A 1 82 ? -1.475 12.694 0.120 1.00 94.62 82 THR A N 1
ATOM 659 C CA . THR A 1 82 ? -1.934 11.679 -0.835 1.00 94.62 82 THR A CA 1
ATOM 660 C C . THR A 1 82 ? -1.895 10.278 -0.225 1.00 94.62 82 THR A C 1
ATOM 662 O O . THR A 1 82 ? -2.855 9.524 -0.383 1.00 94.62 82 THR A O 1
ATOM 665 N N . LYS A 1 83 ? -0.831 9.928 0.520 1.00 93.81 83 LYS A N 1
ATOM 666 C CA . LYS A 1 83 ? -0.735 8.640 1.234 1.00 93.81 83 LYS A CA 1
ATOM 667 C C . LYS A 1 83 ? -1.926 8.466 2.163 1.00 93.81 83 LYS A C 1
ATOM 669 O O . LYS A 1 83 ? -2.609 7.449 2.091 1.00 93.81 83 LYS A O 1
ATOM 674 N N . TYR A 1 84 ? -2.227 9.479 2.969 1.00 93.94 84 TYR A N 1
ATOM 675 C CA . TYR A 1 84 ? -3.310 9.381 3.937 1.00 93.94 84 TYR A CA 1
ATOM 676 C C . TYR A 1 84 ? -4.704 9.331 3.311 1.00 93.94 84 TYR A C 1
ATOM 678 O O . TYR A 1 84 ? -5.586 8.683 3.878 1.00 93.94 84 TYR A O 1
ATOM 686 N N . LEU A 1 85 ? -4.910 9.986 2.166 1.00 95.25 85 LEU A N 1
ATOM 687 C CA . LEU A 1 85 ? -6.155 9.888 1.402 1.00 95.25 85 LEU A CA 1
ATOM 688 C C . LEU A 1 85 ? -6.353 8.471 0.848 1.00 95.25 85 LEU A C 1
ATOM 690 O O . LEU A 1 85 ? -7.412 7.883 1.053 1.00 95.25 85 LEU A O 1
ATOM 694 N N . ILE A 1 86 ? -5.318 7.885 0.234 1.00 96.06 86 ILE A N 1
ATOM 695 C CA . ILE A 1 86 ? -5.392 6.517 -0.302 1.00 96.06 86 ILE A CA 1
ATOM 696 C C . ILE A 1 86 ? -5.615 5.488 0.809 1.00 96.06 86 ILE A C 1
ATOM 698 O O . ILE A 1 86 ? -6.426 4.578 0.642 1.00 96.06 86 ILE A O 1
ATOM 702 N N . GLU A 1 87 ? -4.929 5.620 1.946 1.00 96.50 87 GLU A N 1
ATOM 703 C CA . GLU A 1 87 ? -5.145 4.750 3.108 1.00 96.50 87 GLU A CA 1
ATOM 704 C C . GLU A 1 87 ? -6.607 4.792 3.573 1.00 96.50 87 GLU A C 1
ATOM 706 O O . GLU A 1 87 ? -7.213 3.739 3.774 1.00 96.50 87 GLU A O 1
ATOM 711 N N . MET A 1 88 ? -7.199 5.988 3.678 1.00 96.50 88 MET A N 1
ATOM 712 C CA . MET A 1 88 ? -8.604 6.156 4.063 1.00 96.50 88 MET A CA 1
ATOM 713 C C . MET A 1 88 ? -9.565 5.503 3.061 1.00 96.50 88 MET A C 1
ATOM 715 O O . MET A 1 88 ? -10.477 4.779 3.465 1.00 96.50 88 MET A O 1
ATOM 719 N N . ASP A 1 89 ? -9.351 5.708 1.762 1.00 97.06 89 ASP A N 1
ATOM 720 C CA . ASP A 1 89 ? -10.186 5.105 0.718 1.00 97.06 89 ASP A CA 1
ATOM 721 C C . ASP A 1 89 ? -10.069 3.573 0.714 1.00 97.06 89 ASP A C 1
ATOM 723 O O . ASP A 1 89 ? -11.054 2.859 0.494 1.00 97.06 89 ASP A O 1
ATOM 727 N N . CYS A 1 90 ? -8.882 3.041 1.015 1.00 98.00 90 CYS A N 1
ATOM 728 C CA . CYS A 1 90 ? -8.684 1.605 1.182 1.00 98.00 90 CYS A CA 1
ATOM 729 C C . CYS A 1 90 ? -9.432 1.074 2.407 1.00 98.00 90 CYS A C 1
ATOM 731 O O . CYS A 1 90 ? -10.113 0.058 2.290 1.00 98.00 90 CYS A O 1
ATOM 733 N N . LEU A 1 91 ? -9.388 1.765 3.551 1.00 98.19 91 LEU A N 1
ATOM 734 C CA . LEU A 1 91 ? -10.180 1.400 4.734 1.00 98.19 91 LEU A CA 1
ATOM 735 C C . LEU A 1 91 ? -11.681 1.393 4.424 1.00 98.19 91 LEU A C 1
ATOM 737 O O . LEU A 1 91 ? -12.401 0.484 4.840 1.00 98.19 91 LEU A O 1
ATOM 741 N N . TRP A 1 92 ? -12.151 2.361 3.636 1.00 97.38 92 TRP A N 1
ATOM 742 C CA . TRP A 1 92 ? -13.533 2.400 3.172 1.00 97.38 92 TRP A CA 1
ATOM 743 C C . TRP A 1 92 ? -13.903 1.206 2.287 1.00 97.38 92 TRP A C 1
ATOM 745 O O . TRP A 1 92 ? -14.952 0.588 2.482 1.00 97.38 92 TRP A O 1
ATOM 755 N N . LEU A 1 93 ? -13.032 0.817 1.353 1.00 97.94 93 LEU A N 1
ATOM 756 C CA . LEU A 1 93 ? -13.233 -0.390 0.550 1.00 97.94 93 LEU A CA 1
ATOM 757 C C . LEU A 1 93 ? -13.209 -1.663 1.401 1.00 97.94 93 LEU A C 1
ATOM 759 O O . LEU A 1 93 ? -14.056 -2.532 1.195 1.00 97.94 93 LEU A O 1
ATOM 763 N N . VAL A 1 94 ? -12.300 -1.758 2.374 1.00 98.25 94 VAL A N 1
ATOM 764 C CA . VAL A 1 94 ? -12.223 -2.881 3.319 1.00 98.25 94 VAL A CA 1
ATOM 765 C C . VAL A 1 94 ? -13.532 -3.013 4.090 1.00 98.25 94 VAL A C 1
ATOM 767 O O . VAL A 1 94 ? -14.109 -4.098 4.097 1.00 98.25 94 VAL A O 1
ATOM 770 N N . MET A 1 95 ? -14.079 -1.915 4.631 1.00 97.31 95 MET A N 1
ATOM 771 C CA . MET A 1 95 ? -15.399 -1.928 5.277 1.00 97.31 95 MET A CA 1
ATOM 772 C C . MET A 1 95 ? -16.503 -2.448 4.351 1.00 97.31 95 MET A C 1
ATOM 774 O O . MET A 1 95 ? -17.456 -3.050 4.829 1.00 97.31 95 MET A O 1
ATOM 778 N N . ARG A 1 96 ? -16.411 -2.255 3.037 1.00 95.62 96 ARG A N 1
ATOM 779 C CA . ARG A 1 96 ? -17.463 -2.686 2.106 1.00 95.62 96 ARG A CA 1
ATOM 780 C C . ARG A 1 96 ? -17.300 -4.105 1.577 1.00 95.62 96 ARG A C 1
ATOM 782 O O . ARG A 1 96 ? -18.303 -4.710 1.212 1.00 95.62 96 ARG A O 1
ATOM 789 N N . LYS A 1 97 ? -16.064 -4.586 1.455 1.00 95.88 97 LYS A N 1
ATOM 790 C CA . LYS A 1 97 ? -15.743 -5.807 0.703 1.00 95.88 97 LYS A CA 1
ATOM 791 C C . LYS A 1 97 ? -15.141 -6.919 1.546 1.00 95.88 97 LYS A C 1
ATOM 793 O O . LYS A 1 97 ? -15.402 -8.077 1.248 1.00 95.88 97 LYS A O 1
ATOM 798 N N . ALA A 1 98 ? -14.315 -6.583 2.535 1.00 96.75 98 ALA A N 1
ATOM 799 C CA . ALA A 1 98 ? -13.571 -7.595 3.272 1.00 96.75 98 ALA A CA 1
ATOM 800 C C . ALA A 1 98 ? -14.517 -8.442 4.122 1.00 96.75 98 ALA A C 1
ATOM 802 O O . ALA A 1 98 ? -15.447 -7.911 4.727 1.00 96.75 98 ALA A O 1
ATOM 803 N N . GLU A 1 99 ? -14.250 -9.736 4.206 1.00 96.75 99 GLU A N 1
ATOM 804 C CA . GLU A 1 99 ? -14.965 -10.668 5.071 1.00 96.75 99 GLU A CA 1
ATOM 805 C C . GLU A 1 99 ? -14.455 -10.569 6.514 1.00 96.75 99 GLU A C 1
ATOM 807 O O . GLU A 1 99 ? -13.281 -10.279 6.762 1.00 96.75 99 GLU A O 1
ATOM 812 N N . ASP A 1 100 ? -15.312 -10.866 7.491 1.00 96.12 100 ASP A N 1
ATOM 813 C CA . ASP A 1 100 ? -14.933 -10.800 8.911 1.00 96.12 100 ASP A CA 1
ATOM 814 C C . ASP A 1 100 ? -13.795 -11.781 9.255 1.00 96.12 100 ASP A C 1
ATOM 816 O O . ASP A 1 100 ? -12.950 -11.491 10.102 1.00 96.12 100 ASP A O 1
ATOM 820 N N . ALA A 1 101 ? -13.708 -12.912 8.543 1.00 97.31 101 ALA A N 1
ATOM 821 C CA . ALA A 1 101 ? -12.599 -13.857 8.669 1.00 97.31 101 ALA A CA 1
ATOM 822 C C . ALA A 1 101 ? -11.247 -13.221 8.298 1.00 97.31 101 ALA A C 1
ATOM 824 O O . ALA A 1 101 ? -10.253 -13.446 8.988 1.00 97.31 101 ALA A O 1
ATOM 825 N N . GLN A 1 102 ? -11.215 -12.376 7.264 1.00 97.81 102 GLN A N 1
ATOM 826 C CA . GLN A 1 102 ? -10.000 -11.684 6.832 1.00 97.81 102 GLN A CA 1
ATOM 827 C C . GLN A 1 102 ? -9.563 -10.620 7.850 1.00 97.81 102 GLN A C 1
ATOM 829 O O . GLN A 1 102 ? -8.369 -10.463 8.111 1.00 97.81 102 GLN A O 1
ATOM 834 N N . LEU A 1 103 ? -10.517 -9.915 8.471 1.00 97.62 103 LEU A N 1
ATOM 835 C CA . LEU A 1 103 ? -10.226 -8.969 9.556 1.00 97.62 103 LEU A CA 1
ATOM 836 C C . LEU A 1 103 ? -9.697 -9.688 10.806 1.00 97.62 103 LEU A C 1
ATOM 838 O O . LEU A 1 103 ? -8.761 -9.208 11.445 1.00 97.62 103 LEU A O 1
ATOM 842 N N . LEU A 1 104 ? -10.231 -10.872 11.117 1.00 97.06 104 LEU A N 1
ATOM 843 C CA . 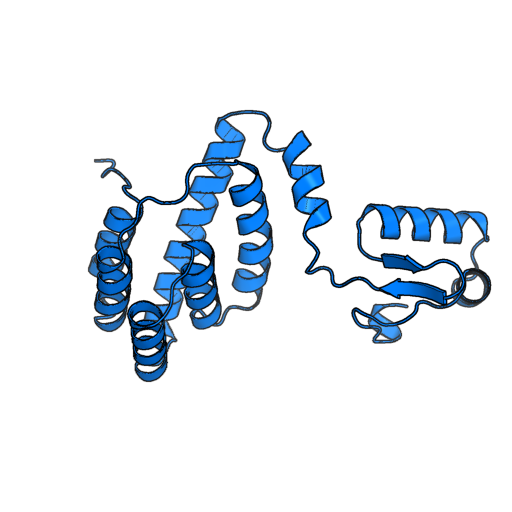LEU A 1 104 ? -9.737 -11.705 12.213 1.00 97.06 104 LEU A CA 1
ATOM 844 C C . LEU A 1 104 ? -8.307 -12.210 11.959 1.00 97.06 104 LEU A C 1
ATOM 846 O O . LEU A 1 104 ? -7.497 -12.263 12.884 1.00 97.06 104 LEU A O 1
ATOM 850 N N . GLU A 1 105 ? -7.974 -12.578 10.722 1.00 97.50 105 GLU A N 1
ATOM 851 C CA . GLU A 1 105 ? -6.604 -12.940 10.342 1.00 97.50 105 GLU A CA 1
ATOM 852 C C . GLU A 1 105 ? -5.642 -11.757 10.458 1.00 97.50 105 GLU A C 1
ATOM 854 O O . GLU A 1 105 ? -4.544 -11.911 10.999 1.00 97.50 105 GLU A O 1
ATOM 859 N N . LEU A 1 106 ? -6.064 -10.568 10.014 1.00 97.50 106 LEU A N 1
ATOM 860 C CA . LEU A 1 106 ? -5.287 -9.344 10.183 1.00 97.50 106 LEU A CA 1
ATOM 861 C C . LEU A 1 106 ? -5.026 -9.056 11.667 1.00 97.50 106 LEU A C 1
ATOM 863 O O . LEU A 1 106 ? -3.888 -8.771 12.035 1.00 97.50 106 LEU A O 1
ATOM 867 N N . ARG A 1 107 ? -6.048 -9.206 12.520 1.00 97.19 107 ARG A N 1
ATOM 868 C CA . ARG A 1 107 ? -5.929 -9.045 13.975 1.00 97.19 107 ARG A CA 1
ATOM 869 C C . ARG A 1 107 ? -4.909 -10.007 14.577 1.00 97.19 107 ARG A C 1
ATOM 871 O O . ARG A 1 107 ? -3.984 -9.573 15.253 1.00 97.19 107 ARG A O 1
ATOM 878 N N . LYS A 1 108 ? -5.019 -11.302 14.267 1.00 96.81 108 LYS A N 1
ATOM 879 C CA . LYS A 1 108 ? -4.063 -12.320 14.737 1.00 96.81 108 LYS A CA 1
ATOM 880 C C . LYS A 1 108 ? -2.631 -12.010 14.312 1.00 96.81 108 LYS A C 1
ATOM 882 O O . LYS A 1 108 ? -1.702 -12.248 15.079 1.00 96.81 108 LYS A O 1
ATOM 887 N N . TRP A 1 109 ? -2.438 -11.517 13.090 1.00 97.12 109 TRP A N 1
ATOM 888 C CA . TRP A 1 109 ? -1.115 -11.136 12.606 1.00 97.12 109 TRP A CA 1
ATOM 889 C C . TRP A 1 109 ? -0.543 -9.947 13.387 1.00 97.12 109 TRP A C 1
ATOM 891 O O . TRP A 1 109 ? 0.598 -10.035 13.834 1.00 97.12 109 TRP A O 1
ATOM 901 N N . VAL A 1 110 ? -1.343 -8.896 13.610 1.00 95.81 110 VAL A N 1
ATOM 902 C CA . VAL A 1 110 ? -0.953 -7.735 14.430 1.00 95.81 110 VAL A CA 1
ATOM 903 C C . VAL A 1 110 ? -0.562 -8.159 15.848 1.00 95.81 110 VAL A C 1
ATOM 905 O O . VAL A 1 110 ? 0.467 -7.718 16.347 1.00 95.81 110 VAL A O 1
ATOM 908 N N . ASP A 1 111 ? -1.314 -9.072 16.464 1.00 94.00 111 ASP A N 1
ATOM 909 C CA . ASP A 1 111 ? -1.055 -9.529 17.838 1.00 94.00 111 ASP A CA 1
ATOM 910 C C . ASP A 1 111 ? 0.201 -10.420 17.970 1.00 94.00 111 ASP A C 1
ATOM 912 O O . ASP A 1 111 ? 0.733 -10.587 19.067 1.00 94.00 111 ASP A O 1
ATOM 916 N N . SER A 1 112 ? 0.671 -11.033 16.877 1.00 92.56 112 SER A N 1
ATOM 917 C CA . SER A 1 112 ? 1.710 -12.080 16.914 1.00 92.56 112 SER A CA 1
ATOM 918 C C . SER A 1 112 ? 3.024 -11.717 16.226 1.00 92.56 112 SER A C 1
ATOM 920 O O . SER A 1 112 ? 4.001 -12.455 16.362 1.00 92.56 112 SER A O 1
ATOM 922 N N . SER A 1 113 ? 3.069 -10.616 15.475 1.00 89.12 113 SER A N 1
ATOM 923 C CA . SER A 1 113 ? 4.206 -10.267 14.621 1.00 89.12 113 SER A CA 1
ATOM 924 C C . SER A 1 113 ? 4.721 -8.864 14.915 1.00 89.12 113 SER A C 1
ATOM 926 O O . SER A 1 113 ? 3.948 -7.950 15.176 1.00 89.12 113 SER A O 1
ATOM 928 N N . ALA A 1 114 ? 6.035 -8.670 14.805 1.00 90.75 114 ALA A N 1
ATOM 929 C CA . ALA A 1 114 ? 6.594 -7.332 14.651 1.00 90.75 114 ALA A CA 1
ATOM 930 C C . ALA A 1 114 ? 6.388 -6.874 13.200 1.00 90.75 114 ALA A C 1
ATOM 932 O O . ALA A 1 114 ? 6.632 -7.646 12.270 1.00 90.75 114 ALA A O 1
ATOM 933 N N . PHE A 1 115 ? 5.947 -5.634 13.008 1.00 93.00 115 PHE A N 1
ATOM 934 C CA . PHE A 1 115 ? 5.667 -5.068 11.691 1.00 93.00 115 PHE A CA 1
ATOM 935 C C . PHE A 1 115 ? 5.971 -3.570 11.654 1.00 93.00 115 PHE A C 1
ATOM 937 O O . PHE A 1 115 ? 5.934 -2.897 12.685 1.00 93.00 115 PHE A O 1
ATOM 944 N N . ALA A 1 116 ? 6.263 -3.047 10.464 1.00 90.50 116 ALA A N 1
ATOM 945 C CA . ALA A 1 116 ? 6.300 -1.611 10.216 1.00 90.50 116 ALA A CA 1
ATOM 946 C C . ALA A 1 116 ? 4.916 -1.094 9.779 1.00 90.50 116 ALA A C 1
ATOM 948 O O . ALA A 1 116 ? 4.090 -1.857 9.276 1.00 90.50 116 ALA A O 1
ATOM 949 N N . ASP A 1 117 ? 4.683 0.218 9.901 1.00 91.50 117 ASP A N 1
ATOM 950 C CA . ASP A 1 117 ? 3.452 0.888 9.432 1.00 91.50 117 ASP A CA 1
ATOM 951 C C . ASP A 1 117 ? 3.080 0.482 7.995 1.00 91.50 117 ASP A C 1
ATOM 953 O O . ASP A 1 117 ? 1.946 0.105 7.697 1.00 91.50 117 ASP A O 1
ATOM 957 N N . ASP A 1 118 ? 4.077 0.473 7.113 1.00 89.75 118 ASP A N 1
ATOM 958 C CA . ASP A 1 118 ? 3.921 0.106 5.710 1.00 89.75 118 ASP A CA 1
ATOM 959 C C . ASP A 1 118 ? 3.449 -1.341 5.504 1.00 89.75 118 ASP A C 1
ATOM 961 O O . ASP A 1 118 ? 2.726 -1.611 4.542 1.00 89.75 118 ASP A O 1
ATOM 965 N N . ASP A 1 119 ? 3.850 -2.274 6.371 1.00 92.12 119 ASP A N 1
ATOM 966 C CA . ASP A 1 119 ? 3.439 -3.679 6.280 1.00 92.12 119 ASP A CA 1
ATOM 967 C C . ASP A 1 119 ? 1.956 -3.827 6.635 1.00 92.12 119 ASP A C 1
ATOM 969 O O . ASP A 1 119 ? 1.214 -4.555 5.967 1.00 92.12 119 ASP A O 1
ATOM 973 N N . PHE A 1 120 ? 1.508 -3.092 7.659 1.00 95.81 120 PHE A N 1
ATOM 974 C CA . PHE A 1 120 ? 0.106 -3.046 8.058 1.00 95.81 120 PHE A CA 1
ATOM 975 C C . PHE A 1 120 ? -0.761 -2.470 6.934 1.00 95.81 120 PHE A C 1
ATOM 977 O O . PHE A 1 120 ? -1.727 -3.106 6.500 1.00 95.81 120 PHE A O 1
ATOM 984 N N . PHE A 1 121 ? -0.398 -1.302 6.397 1.00 95.81 121 PHE A N 1
ATOM 985 C CA . PHE A 1 121 ? -1.192 -0.677 5.339 1.00 95.81 121 PHE A CA 1
ATOM 986 C C . PHE A 1 121 ? -1.108 -1.426 4.011 1.00 95.81 121 PHE A C 1
ATOM 988 O O . PHE A 1 121 ? -2.100 -1.471 3.288 1.00 95.81 121 PHE A O 1
ATOM 995 N N . TYR A 1 122 ? -0.010 -2.126 3.718 1.00 94.31 122 TYR A N 1
ATOM 996 C CA . TYR A 1 122 ? 0.024 -3.050 2.585 1.00 94.31 122 TYR A CA 1
ATOM 997 C C . TYR A 1 122 ? -1.041 -4.153 2.706 1.00 94.31 122 TYR A C 1
ATOM 999 O O . TYR A 1 122 ? -1.711 -4.473 1.717 1.00 94.31 122 TYR A O 1
ATOM 1007 N N . LYS A 1 123 ? -1.264 -4.705 3.909 1.00 96.62 123 LYS A N 1
ATOM 1008 C CA . LYS A 1 123 ? -2.356 -5.665 4.141 1.00 96.62 123 LYS A CA 1
ATOM 1009 C C . LYS A 1 123 ? -3.732 -5.022 3.970 1.00 96.62 123 LYS A C 1
ATOM 1011 O O . LYS A 1 123 ? -4.568 -5.613 3.296 1.00 96.62 123 LYS A O 1
ATOM 1016 N N . ILE A 1 124 ? -3.954 -3.812 4.490 1.00 97.94 124 ILE A N 1
ATOM 1017 C CA . ILE A 1 124 ? -5.213 -3.065 4.288 1.00 97.94 124 ILE A CA 1
ATOM 1018 C C . ILE A 1 124 ? -5.495 -2.833 2.797 1.00 97.94 124 ILE A C 1
ATOM 1020 O O . ILE A 1 124 ? -6.585 -3.137 2.318 1.00 97.94 124 ILE A O 1
ATOM 1024 N N . VAL A 1 125 ? -4.510 -2.347 2.042 1.00 96.69 125 VAL A N 1
ATOM 1025 C CA . VAL A 1 125 ? -4.636 -2.093 0.597 1.00 96.69 125 VAL A CA 1
ATOM 1026 C C . VAL A 1 125 ? -4.892 -3.393 -0.172 1.00 96.69 125 VAL A C 1
ATOM 1028 O O . VAL A 1 125 ? -5.659 -3.402 -1.133 1.00 96.69 125 VAL A O 1
ATOM 1031 N N . SER A 1 126 ? -4.301 -4.506 0.268 1.00 95.81 126 SER A N 1
ATOM 1032 C CA . SER A 1 126 ? -4.571 -5.828 -0.307 1.00 95.81 126 SER A CA 1
ATOM 1033 C C . SER A 1 126 ? -6.013 -6.280 -0.042 1.00 95.81 126 SER A C 1
ATOM 1035 O O . SER A 1 126 ? -6.678 -6.768 -0.951 1.00 95.81 126 SER A O 1
ATOM 1037 N N . LEU A 1 127 ? -6.525 -6.059 1.175 1.00 97.31 127 LEU A N 1
ATOM 1038 C CA . LEU A 1 127 ? -7.909 -6.372 1.558 1.00 97.31 127 LEU A CA 1
ATOM 1039 C C . LEU A 1 127 ? -8.952 -5.474 0.877 1.00 97.31 127 LEU A C 1
ATOM 1041 O O . LEU A 1 127 ? -10.106 -5.874 0.739 1.00 97.31 127 LEU A O 1
ATOM 1045 N N . ALA A 1 128 ? -8.570 -4.275 0.431 1.00 96.88 128 ALA A N 1
ATOM 1046 C CA . ALA A 1 128 ? -9.449 -3.389 -0.334 1.00 96.88 128 ALA A CA 1
ATOM 1047 C C . ALA A 1 128 ? -9.851 -3.975 -1.707 1.00 96.88 128 ALA A C 1
ATOM 1049 O O . ALA A 1 128 ? -10.778 -3.463 -2.354 1.00 96.88 128 ALA A O 1
ATOM 1050 N N . ASP A 1 129 ? -9.150 -5.027 -2.152 1.00 95.31 129 ASP A N 1
ATOM 1051 C CA . ASP A 1 129 ? -9.378 -5.752 -3.402 1.00 95.31 129 ASP A CA 1
ATOM 1052 C C . ASP A 1 129 ? -9.574 -4.791 -4.587 1.00 95.31 129 ASP A C 1
ATOM 1054 O O . ASP A 1 129 ? -10.601 -4.746 -5.275 1.00 95.31 129 ASP A O 1
ATOM 1058 N N . ASN A 1 130 ? -8.601 -3.892 -4.737 1.00 95.25 130 ASN A N 1
ATOM 1059 C CA . ASN A 1 130 ? -8.512 -2.954 -5.843 1.00 95.25 130 ASN A CA 1
ATOM 1060 C C . ASN A 1 130 ? -7.099 -3.013 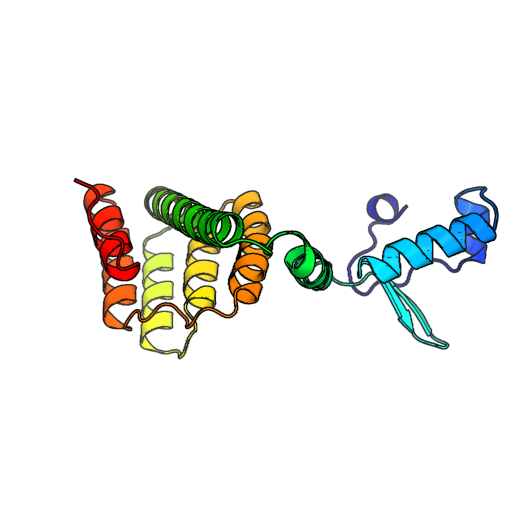-6.420 1.00 95.25 130 ASN A C 1
ATOM 1062 O O . ASN A 1 130 ? -6.141 -2.473 -5.863 1.00 95.25 130 ASN A O 1
ATOM 1066 N N . HIS A 1 131 ? -6.989 -3.663 -7.577 1.00 89.44 131 HIS A N 1
ATOM 1067 C CA . HIS A 1 131 ? -5.712 -3.908 -8.243 1.00 89.44 131 HIS A CA 1
ATOM 1068 C C . HIS A 1 131 ? -4.938 -2.626 -8.568 1.00 89.44 131 HIS A C 1
ATOM 1070 O O . HIS A 1 131 ? -3.707 -2.609 -8.505 1.00 89.44 131 HIS A O 1
ATOM 1076 N N . LEU A 1 132 ? -5.641 -1.538 -8.902 1.00 90.88 132 LEU A N 1
ATOM 1077 C CA . LEU A 1 132 ? -4.997 -0.257 -9.182 1.00 90.88 132 LEU A CA 1
ATOM 1078 C C . LEU A 1 132 ? -4.464 0.383 -7.896 1.00 90.88 132 LEU A C 1
ATOM 1080 O O . LEU A 1 132 ? -3.337 0.873 -7.903 1.00 90.88 132 LEU A O 1
ATOM 1084 N N . PHE A 1 133 ? -5.210 0.317 -6.789 1.00 92.62 133 PHE A N 1
ATOM 1085 C CA . PHE A 1 133 ? -4.741 0.835 -5.500 1.00 92.62 133 PHE A CA 1
ATOM 1086 C C . PHE A 1 133 ? -3.504 0.112 -4.985 1.00 92.62 133 PHE A C 1
ATOM 1088 O O . PHE A 1 133 ? -2.592 0.785 -4.521 1.00 92.62 133 PHE A O 1
ATOM 1095 N N . ILE A 1 134 ? -3.397 -1.210 -5.149 1.00 88.88 134 ILE A N 1
ATOM 1096 C CA . ILE A 1 134 ? -2.167 -1.936 -4.790 1.00 88.88 134 ILE A CA 1
ATOM 1097 C C . ILE A 1 134 ? -0.966 -1.376 -5.566 1.00 88.88 134 ILE A C 1
ATOM 1099 O O . ILE A 1 134 ? 0.088 -1.121 -4.989 1.00 88.88 134 ILE A O 1
ATOM 1103 N N . ARG A 1 135 ? -1.119 -1.133 -6.874 1.00 87.19 135 ARG A N 1
ATOM 1104 C CA . ARG A 1 135 ? -0.034 -0.586 -7.708 1.00 87.19 135 ARG A CA 1
ATOM 1105 C C . ARG A 1 135 ? 0.318 0.855 -7.348 1.00 87.19 135 ARG A C 1
ATOM 1107 O O . ARG A 1 135 ? 1.499 1.183 -7.279 1.00 87.19 135 ARG A O 1
ATOM 1114 N N . MET A 1 136 ? -0.689 1.697 -7.118 1.00 90.25 136 MET A N 1
ATOM 1115 C CA . MET A 1 136 ? -0.492 3.083 -6.685 1.00 90.25 136 MET A CA 1
ATOM 1116 C C . MET A 1 136 ? 0.187 3.141 -5.317 1.00 90.25 136 MET A C 1
ATOM 1118 O O . MET A 1 136 ? 1.127 3.910 -5.144 1.00 90.25 136 MET A O 1
ATOM 1122 N N . TRP A 1 137 ? -0.245 2.298 -4.378 1.00 90.69 137 TRP A N 1
ATOM 1123 C CA . TRP A 1 137 ? 0.317 2.203 -3.036 1.00 90.69 137 TRP A CA 1
ATOM 1124 C C . TRP A 1 137 ? 1.800 1.867 -3.062 1.00 90.69 137 TRP A C 1
ATOM 1126 O O . TRP A 1 137 ? 2.574 2.546 -2.401 1.00 90.69 137 TRP A O 1
ATOM 1136 N N . LEU A 1 138 ? 2.202 0.867 -3.852 1.00 87.06 138 LEU A N 1
ATOM 1137 C CA . LEU A 1 138 ? 3.606 0.477 -3.953 1.00 87.06 138 LEU A CA 1
ATOM 1138 C C . LEU A 1 138 ? 4.492 1.664 -4.359 1.00 87.06 138 LEU A C 1
ATOM 1140 O O . LEU A 1 138 ? 5.475 1.932 -3.688 1.00 87.06 138 LEU A O 1
ATOM 1144 N N . ILE A 1 139 ? 4.092 2.425 -5.383 1.00 87.88 139 ILE A N 1
ATOM 1145 C CA . ILE A 1 139 ? 4.842 3.601 -5.853 1.00 87.88 139 ILE A CA 1
ATOM 1146 C C . ILE A 1 139 ? 4.820 4.729 -4.814 1.00 87.88 139 ILE A C 1
ATOM 1148 O O . ILE A 1 139 ? 5.846 5.343 -4.520 1.00 87.88 139 ILE A O 1
ATOM 1152 N N . LEU A 1 140 ? 3.643 5.028 -4.263 1.00 90.12 140 LEU A N 1
ATOM 1153 C CA . LEU A 1 140 ? 3.466 6.119 -3.310 1.00 90.12 140 LEU A CA 1
ATOM 1154 C C . LEU A 1 140 ? 4.242 5.877 -2.013 1.00 90.12 140 LEU A C 1
ATOM 1156 O O . LEU A 1 140 ? 4.832 6.807 -1.462 1.00 90.12 140 LEU A O 1
ATOM 1160 N N . LYS A 1 141 ? 4.278 4.623 -1.559 1.00 88.19 141 LYS A N 1
ATOM 1161 C CA . LYS A 1 141 ? 5.053 4.179 -0.406 1.00 88.19 141 LYS A CA 1
ATOM 1162 C C . LYS A 1 141 ? 6.538 4.493 -0.580 1.00 88.19 141 LYS A C 1
ATOM 1164 O O . LYS A 1 141 ? 7.159 4.990 0.354 1.00 88.19 141 LYS A O 1
ATOM 1169 N N . ASP A 1 142 ? 7.119 4.282 -1.758 1.00 87.12 142 ASP A N 1
ATOM 1170 C CA . ASP A 1 142 ? 8.545 4.575 -1.954 1.00 87.12 142 ASP A CA 1
ATOM 1171 C C . ASP A 1 142 ? 8.841 6.070 -1.991 1.00 87.12 142 ASP A C 1
ATOM 1173 O O . ASP A 1 142 ? 9.862 6.509 -1.454 1.00 87.12 142 ASP A O 1
ATOM 1177 N N . TYR A 1 143 ? 7.946 6.867 -2.590 1.00 89.44 143 TYR A N 1
ATOM 1178 C CA . TYR A 1 143 ? 8.051 8.324 -2.517 1.00 89.44 143 TYR A CA 1
ATOM 1179 C C . TYR A 1 143 ? 8.007 8.786 -1.061 1.00 89.44 143 TYR A C 1
ATOM 1181 O O . TYR A 1 143 ? 8.827 9.608 -0.660 1.00 89.44 143 TYR A O 1
ATOM 1189 N N . TYR A 1 144 ? 7.106 8.217 -0.256 1.00 88.69 144 TYR A N 1
ATOM 1190 C CA . TYR A 1 144 ? 7.016 8.507 1.172 1.00 88.69 144 TYR A CA 1
ATOM 1191 C C . TYR A 1 144 ? 8.282 8.082 1.933 1.00 88.69 144 TYR A C 1
ATOM 1193 O O . TYR A 1 144 ? 8.826 8.866 2.706 1.00 88.69 144 TYR A O 1
ATOM 1201 N N . ASN A 1 145 ? 8.812 6.886 1.669 1.00 86.25 145 ASN A N 1
ATOM 1202 C CA . ASN A 1 145 ? 10.026 6.380 2.318 1.00 86.25 145 ASN A CA 1
ATOM 1203 C C . ASN A 1 145 ? 11.278 7.186 1.948 1.00 86.25 145 ASN A C 1
ATOM 1205 O O . ASN A 1 145 ? 12.181 7.350 2.772 1.00 86.25 145 ASN A O 1
ATOM 1209 N N . SER A 1 146 ? 11.303 7.769 0.749 1.00 86.75 146 SER A N 1
ATOM 1210 C CA . SER A 1 146 ? 12.366 8.676 0.300 1.00 86.75 146 SER A CA 1
ATOM 1211 C C . SER A 1 146 ? 12.380 10.012 1.056 1.00 86.75 146 SER A C 1
ATOM 1213 O O . SER A 1 146 ? 13.369 10.738 0.992 1.00 86.75 146 SER A O 1
ATOM 1215 N N . LEU A 1 147 ? 11.320 10.345 1.804 1.00 84.88 147 LEU A N 1
ATOM 1216 C CA . LEU A 1 147 ? 11.289 11.531 2.664 1.00 84.88 147 LEU A CA 1
ATOM 1217 C C . LEU A 1 147 ? 12.147 11.379 3.929 1.00 84.88 147 LEU A C 1
ATOM 1219 O O . LEU A 1 147 ? 12.374 12.377 4.611 1.00 84.88 147 LEU A O 1
ATOM 1223 N N . HIS A 1 148 ? 12.600 10.160 4.258 1.00 76.06 148 HIS A N 1
ATOM 1224 C CA . HIS A 1 148 ? 13.355 9.848 5.481 1.00 76.06 148 HIS A C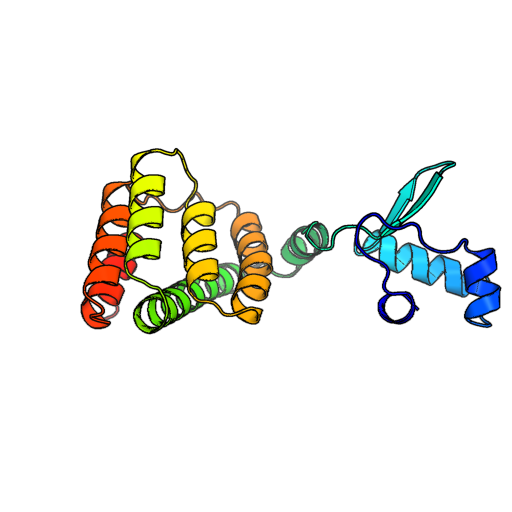A 1
ATOM 1225 C C . HIS A 1 148 ? 12.710 10.411 6.760 1.00 76.06 148 HIS A C 1
ATOM 1227 O O . HIS A 1 148 ? 13.396 10.798 7.708 1.00 76.06 148 HIS A O 1
ATOM 1233 N N . LEU A 1 149 ? 11.376 10.477 6.784 1.00 71.12 149 LEU A N 1
ATOM 1234 C CA . LEU A 1 149 ? 10.630 10.882 7.967 1.00 71.12 149 LEU A CA 1
ATOM 1235 C C . LEU A 1 149 ? 10.786 9.803 9.041 1.00 71.12 149 LEU A C 1
ATOM 1237 O O . LEU A 1 149 ? 10.818 8.611 8.730 1.00 71.12 149 LEU A O 1
ATOM 1241 N N . GLN A 1 150 ? 10.850 10.213 10.309 1.00 60.56 150 GLN A N 1
ATOM 1242 C CA . GLN A 1 150 ? 10.634 9.264 11.398 1.00 60.56 150 GLN A CA 1
ATOM 1243 C C . GLN A 1 150 ? 9.250 8.630 11.193 1.00 60.56 150 GLN A C 1
ATOM 1245 O O . GLN A 1 150 ? 8.295 9.332 10.847 1.00 60.56 150 GLN A O 1
ATOM 1250 N N . GLY A 1 151 ? 9.183 7.299 11.289 1.00 59.41 151 GLY A N 1
ATOM 1251 C CA . GLY A 1 151 ? 7.965 6.532 11.024 1.00 59.41 151 GLY A CA 1
ATOM 1252 C C . GLY A 1 151 ? 6.785 7.017 11.866 1.00 59.41 151 GLY A C 1
ATOM 1253 O O . GLY A 1 151 ? 6.959 7.730 12.852 1.00 59.41 151 GLY A O 1
ATOM 1254 N N . ALA A 1 152 ? 5.567 6.643 11.473 1.00 62.34 152 ALA A N 1
ATOM 1255 C CA . ALA A 1 152 ? 4.397 6.950 12.284 1.00 62.34 152 ALA A CA 1
ATOM 1256 C C . ALA A 1 152 ? 4.579 6.347 13.690 1.00 62.34 152 ALA A C 1
ATOM 1258 O O . ALA A 1 152 ? 4.674 5.130 13.830 1.00 62.34 152 ALA A O 1
ATOM 1259 N N . ASP A 1 153 ? 4.618 7.205 14.714 1.00 73.94 153 ASP A N 1
ATOM 1260 C CA . ASP A 1 153 ? 4.640 6.853 16.143 1.00 73.94 153 ASP A CA 1
ATOM 1261 C C . ASP A 1 153 ? 3.271 6.295 16.588 1.00 73.94 153 ASP A C 1
ATOM 1263 O O . ASP A 1 153 ? 2.653 6.811 17.526 1.00 73.94 153 ASP A O 1
ATOM 1267 N N . ALA A 1 154 ? 2.756 5.314 15.850 1.00 87.94 154 ALA A N 1
ATOM 1268 C CA . ALA A 1 154 ? 1.540 4.597 16.179 1.00 87.94 154 ALA A CA 1
ATOM 1269 C C . ALA A 1 154 ? 1.896 3.361 17.010 1.00 87.94 154 ALA A C 1
ATOM 1271 O O . ALA A 1 154 ? 2.805 2.591 16.693 1.00 87.94 154 ALA A O 1
ATOM 1272 N N . THR A 1 155 ? 1.166 3.186 18.095 1.00 92.56 155 THR A N 1
ATOM 1273 C CA . THR A 1 155 ? 1.259 2.070 19.024 1.00 92.56 155 THR A CA 1
ATOM 1274 C C . THR A 1 155 ? 0.504 0.855 18.492 1.00 92.56 155 THR A C 1
ATOM 1276 O O . THR A 1 155 ? -0.416 0.968 17.680 1.00 92.56 155 THR A O 1
ATOM 1279 N N . LEU A 1 156 ? 0.851 -0.332 18.997 1.00 93.75 156 LEU A N 1
ATOM 1280 C CA . LEU A 1 156 ? 0.122 -1.569 18.695 1.00 93.75 156 LEU A CA 1
ATOM 1281 C C . LEU A 1 156 ? -1.381 -1.454 19.010 1.00 93.75 156 LEU A C 1
ATOM 1283 O O . LEU A 1 156 ? -2.219 -1.994 18.286 1.00 93.75 156 LEU A O 1
ATOM 1287 N N . GLU A 1 157 ? -1.717 -0.726 20.076 1.00 94.56 157 GLU A N 1
ATOM 1288 C CA . GLU A 1 157 ? -3.095 -0.463 20.486 1.00 94.56 157 GLU A CA 1
ATOM 1289 C C . GLU A 1 157 ? -3.855 0.356 19.432 1.00 94.56 157 GLU A C 1
ATOM 1291 O O . GLU A 1 157 ? -4.994 0.032 19.111 1.00 94.56 157 GLU A O 1
ATOM 1296 N N . GLU A 1 158 ? -3.225 1.360 18.815 1.00 96.00 158 GLU A N 1
ATOM 1297 C CA . GLU A 1 158 ? -3.859 2.170 17.766 1.00 96.00 158 GLU A CA 1
ATOM 1298 C C . GLU A 1 158 ? -4.179 1.353 16.505 1.00 96.00 158 GLU A C 1
ATOM 1300 O O . GLU A 1 158 ? -5.281 1.478 15.964 1.00 96.00 158 GLU A O 1
ATOM 1305 N N . TYR A 1 159 ? -3.277 0.469 16.059 1.00 97.06 159 TYR A N 1
ATOM 1306 C CA . TYR A 1 159 ? -3.561 -0.435 14.930 1.00 97.06 159 TYR A CA 1
ATOM 1307 C C . TYR A 1 159 ? -4.690 -1.411 15.255 1.00 97.06 159 TYR A C 1
ATOM 1309 O O . TYR A 1 159 ? -5.577 -1.650 14.435 1.00 97.06 159 TYR A O 1
ATOM 1317 N N . THR A 1 160 ? -4.672 -1.951 16.470 1.00 96.81 160 THR A N 1
ATOM 1318 C CA . THR A 1 160 ? -5.703 -2.856 16.968 1.00 96.81 160 THR A CA 1
ATOM 1319 C C . THR A 1 160 ? -7.079 -2.185 16.992 1.00 96.81 160 THR A C 1
ATOM 1321 O O . THR A 1 160 ? -8.040 -2.724 16.440 1.00 96.81 160 THR A O 1
ATOM 1324 N N . ASN A 1 161 ? -7.155 -0.964 17.529 1.00 97.31 161 ASN A N 1
ATOM 1325 C CA . ASN A 1 161 ? -8.375 -0.160 17.557 1.00 97.31 161 ASN A CA 1
ATOM 1326 C C . ASN A 1 161 ? -8.918 0.109 16.147 1.00 97.31 161 ASN A C 1
ATOM 1328 O O . ASN A 1 161 ? -10.133 0.140 15.947 1.00 97.31 161 ASN A O 1
ATOM 1332 N N . LEU A 1 162 ? -8.040 0.291 15.155 1.00 98.12 162 LEU A N 1
ATOM 1333 C CA . LEU A 1 162 ? -8.457 0.483 13.768 1.00 98.12 162 LEU A CA 1
ATOM 1334 C C . LEU A 1 162 ? -9.103 -0.780 13.178 1.00 98.12 162 LEU A C 1
ATOM 1336 O O . LEU A 1 162 ? -10.115 -0.670 12.487 1.00 98.12 162 LEU A O 1
ATOM 1340 N N . ILE A 1 163 ? -8.570 -1.973 13.465 1.00 97.94 163 ILE A N 1
ATOM 1341 C CA . ILE A 1 163 ? -9.181 -3.245 13.032 1.00 97.94 163 ILE A CA 1
ATOM 1342 C C . ILE A 1 163 ? -10.549 -3.446 13.696 1.00 97.94 163 ILE A C 1
ATOM 1344 O O . ILE A 1 163 ? -11.515 -3.848 13.039 1.00 97.94 163 ILE A O 1
ATOM 1348 N N . ASP A 1 164 ? -10.650 -3.126 14.985 1.00 97.06 164 ASP A N 1
ATOM 1349 C CA . ASP A 1 164 ? -11.907 -3.239 15.724 1.00 97.06 164 ASP A CA 1
ATOM 1350 C C . ASP A 1 164 ? -12.958 -2.272 15.161 1.00 97.06 164 ASP A C 1
ATOM 1352 O O . ASP A 1 164 ? -14.097 -2.673 14.915 1.00 97.06 164 ASP A O 1
ATOM 1356 N N . ALA A 1 165 ? -12.560 -1.043 14.816 1.00 97.81 165 ALA A N 1
ATOM 1357 C CA . ALA A 1 165 ? -13.422 -0.089 14.121 1.00 97.81 165 ALA A CA 1
ATOM 1358 C C . ALA A 1 165 ? -13.851 -0.583 12.725 1.00 97.81 165 ALA A C 1
ATOM 1360 O O . ALA A 1 165 ? -15.015 -0.437 12.352 1.00 97.81 165 ALA A O 1
ATOM 1361 N N . LEU A 1 166 ? -12.954 -1.204 11.947 1.00 97.88 166 LEU A N 1
ATOM 1362 C CA . LEU A 1 166 ? -13.304 -1.790 10.642 1.00 97.88 166 LEU A CA 1
ATOM 1363 C C . LEU A 1 166 ? -14.392 -2.864 10.776 1.00 97.88 166 LEU A C 1
ATOM 1365 O O . LEU A 1 166 ? -15.282 -2.947 9.926 1.00 97.88 166 LEU A O 1
ATOM 1369 N N . SER A 1 167 ? -14.361 -3.629 11.868 1.00 95.44 167 SER A N 1
ATOM 1370 C CA . SER A 1 167 ? -15.353 -4.666 12.169 1.00 95.44 167 SER A CA 1
ATOM 1371 C C . SER A 1 167 ? -16.741 -4.089 12.474 1.00 95.44 167 SER A C 1
ATOM 1373 O O . SER A 1 167 ? -17.744 -4.761 12.239 1.00 95.44 167 SER A O 1
ATOM 1375 N N . THR A 1 168 ? -16.844 -2.833 12.935 1.00 95.56 168 THR A N 1
ATOM 1376 C CA . THR A 1 168 ? -18.149 -2.180 13.162 1.00 95.56 168 THR A CA 1
ATOM 1377 C C . THR A 1 168 ? -18.808 -1.694 11.874 1.00 95.56 168 THR A C 1
ATOM 1379 O O . THR A 1 168 ? -20.012 -1.422 11.876 1.00 95.56 168 THR A O 1
ATOM 1382 N N . ARG A 1 169 ? -18.041 -1.584 10.776 1.00 95.56 169 ARG A N 1
ATOM 1383 C CA . ARG A 1 169 ? -18.490 -1.110 9.452 1.00 95.56 169 ARG A CA 1
ATOM 1384 C C . ARG A 1 169 ? -19.092 0.305 9.478 1.00 95.56 169 ARG A C 1
ATOM 1386 O O . ARG A 1 169 ? -19.813 0.695 8.559 1.00 95.56 169 ARG A O 1
ATOM 1393 N N . LYS A 1 170 ? -18.811 1.089 10.525 1.00 96.81 170 LYS A N 1
ATOM 1394 C CA . LYS A 1 170 ? -19.270 2.477 10.673 1.00 96.81 170 LYS A CA 1
ATOM 1395 C C . LYS A 1 170 ? -18.187 3.434 10.196 1.00 96.81 170 LYS A C 1
ATOM 1397 O O . LYS A 1 170 ? -17.183 3.644 10.872 1.00 96.81 170 LYS A O 1
ATOM 1402 N N . GLU A 1 171 ? -18.435 4.085 9.064 1.00 96.25 171 GLU A N 1
ATOM 1403 C CA . GLU A 1 171 ? -17.466 4.993 8.439 1.00 96.25 171 GLU A CA 1
ATOM 1404 C C . GLU A 1 171 ? -16.990 6.114 9.374 1.00 96.25 171 GLU A C 1
ATOM 1406 O O . GLU A 1 171 ? -15.799 6.410 9.431 1.00 96.25 171 GLU A O 1
ATOM 1411 N N . SER A 1 172 ? -17.895 6.708 10.155 1.00 96.19 172 SER A N 1
ATOM 1412 C CA . SER A 1 172 ? -17.548 7.772 11.104 1.00 96.19 172 SER A CA 1
ATOM 1413 C C . SER A 1 172 ? -16.586 7.307 12.201 1.00 96.19 172 SER A C 1
ATOM 1415 O O . SER A 1 172 ? -15.725 8.077 12.626 1.00 96.19 172 SER A O 1
ATOM 1417 N N . GLU A 1 173 ? -16.706 6.056 12.641 1.00 96.56 173 GLU A N 1
ATOM 1418 C CA . GLU A 1 173 ? -15.857 5.463 13.671 1.00 96.56 173 GLU A CA 1
ATOM 1419 C C . GLU A 1 173 ? -14.469 5.140 13.120 1.00 96.56 173 GLU A C 1
ATOM 1421 O O . GLU A 1 173 ? -13.475 5.600 13.681 1.00 96.56 173 GLU A O 1
ATOM 1426 N N . VAL A 1 174 ? -14.403 4.454 11.973 1.00 97.62 174 VAL A N 1
ATOM 1427 C CA . VAL A 1 174 ? -13.140 4.151 11.281 1.00 97.62 174 VAL A CA 1
ATOM 1428 C C . VAL A 1 174 ? -12.383 5.429 10.953 1.00 97.62 174 VAL A C 1
ATOM 1430 O O . VAL A 1 174 ? -11.195 5.541 11.251 1.00 97.62 174 VAL A O 1
ATOM 1433 N N . ARG A 1 175 ? -13.079 6.438 10.416 1.00 96.56 175 ARG A N 1
ATOM 1434 C CA . ARG A 1 175 ? -12.476 7.732 10.098 1.00 96.56 175 ARG A CA 1
ATOM 1435 C C . ARG A 1 175 ? -11.902 8.411 11.337 1.00 96.56 175 ARG A C 1
ATOM 1437 O O . ARG A 1 175 ? -10.819 8.983 11.253 1.00 96.56 175 ARG A O 1
ATOM 1444 N N . ARG A 1 176 ? -12.609 8.374 12.472 1.00 96.31 176 ARG A N 1
ATOM 1445 C CA . ARG A 1 176 ? -12.121 8.952 13.731 1.00 96.31 176 ARG A CA 1
ATOM 1446 C C . ARG A 1 176 ? -10.863 8.226 14.211 1.00 96.31 176 ARG A C 1
ATOM 1448 O O . ARG A 1 176 ? -9.843 8.876 14.398 1.00 96.31 176 ARG A O 1
ATOM 1455 N N . VAL A 1 177 ? -10.919 6.899 14.331 1.00 96.88 177 VAL A N 1
ATOM 1456 C CA . VAL A 1 177 ? -9.800 6.084 14.835 1.00 96.88 177 VAL A CA 1
ATOM 1457 C C . VAL A 1 177 ? -8.568 6.202 13.941 1.00 96.88 177 VAL A C 1
ATOM 1459 O O . VAL A 1 177 ? -7.457 6.361 14.436 1.00 96.88 177 VAL A O 1
ATOM 1462 N N . TYR A 1 178 ? -8.748 6.208 12.621 1.00 96.38 178 TYR A N 1
ATOM 1463 C CA . TYR A 1 178 ? -7.640 6.415 11.695 1.00 96.38 178 TYR A CA 1
ATOM 1464 C C . TYR A 1 178 ? -7.000 7.805 11.844 1.00 96.38 178 TYR A C 1
ATOM 1466 O O . TYR A 1 178 ? -5.777 7.934 11.796 1.00 96.38 178 TYR A O 1
ATOM 1474 N N . ARG A 1 179 ? -7.803 8.863 12.030 1.00 94.06 179 ARG A N 1
ATOM 1475 C CA . ARG A 1 179 ? -7.261 10.212 12.262 1.00 94.06 179 ARG A CA 1
ATOM 1476 C C . ARG A 1 179 ? -6.457 10.283 13.552 1.00 94.06 179 ARG A C 1
ATOM 1478 O O . ARG A 1 179 ? -5.419 10.943 13.545 1.00 94.06 179 ARG A O 1
ATOM 1485 N N . ASP A 1 180 ? -6.917 9.606 14.602 1.00 93.31 180 ASP A N 1
ATOM 1486 C CA . ASP A 1 180 ? -6.202 9.501 15.874 1.00 93.31 180 ASP A CA 1
ATOM 1487 C C . ASP A 1 180 ? -4.850 8.791 15.658 1.00 93.31 180 ASP A C 1
ATOM 1489 O O . ASP A 1 180 ? -3.809 9.373 15.961 1.00 93.31 180 ASP A O 1
ATOM 1493 N N . LEU A 1 181 ? -4.847 7.631 14.981 1.00 94.31 181 LEU A N 1
ATOM 1494 C CA . LEU A 1 181 ? -3.637 6.875 14.612 1.00 94.31 181 LEU A CA 1
ATOM 1495 C C . LEU A 1 181 ? -2.633 7.719 13.810 1.00 94.31 181 LEU A C 1
ATOM 1497 O O . LEU A 1 181 ? -1.421 7.636 14.011 1.00 94.31 181 LEU A O 1
ATOM 1501 N N . ARG A 1 182 ? -3.124 8.555 12.888 1.00 92.62 182 ARG A N 1
ATOM 1502 C CA . ARG A 1 182 ? -2.295 9.451 12.062 1.00 92.62 182 ARG A CA 1
ATOM 1503 C C . ARG A 1 182 ? -1.978 10.793 12.719 1.00 92.62 182 ARG A C 1
ATOM 1505 O O . ARG A 1 182 ? -1.306 11.616 12.097 1.00 92.62 182 ARG A O 1
ATOM 1512 N N . LYS A 1 183 ? -2.439 11.026 13.954 1.00 90.19 183 LYS A N 1
ATOM 1513 C CA . LYS A 1 183 ? -2.270 12.284 14.704 1.00 90.19 183 LYS A CA 1
ATOM 1514 C C . LYS A 1 183 ? -2.728 13.504 13.894 1.00 90.19 183 LYS A C 1
ATOM 1516 O O . LYS A 1 183 ? -2.149 14.588 13.973 1.00 90.19 183 LYS A O 1
ATOM 1521 N N . LEU A 1 184 ? -3.777 13.323 13.089 1.00 85.31 184 LEU A N 1
ATOM 1522 C CA . LEU A 1 184 ? -4.330 14.365 12.231 1.00 85.31 184 LEU A CA 1
ATOM 1523 C C . LEU A 1 184 ? -5.216 15.276 13.074 1.00 85.31 184 LEU A C 1
ATOM 1525 O O . LEU A 1 184 ? -6.368 14.944 13.371 1.00 85.31 184 LEU A O 1
ATOM 1529 N N . SER A 1 185 ? -4.690 16.447 13.434 1.00 69.25 185 SER A N 1
ATOM 1530 C CA . SER A 1 185 ? -5.441 17.477 14.148 1.00 69.25 185 SER A CA 1
ATOM 1531 C C . SER A 1 185 ? -6.783 17.747 13.462 1.00 69.25 185 SER A C 1
ATOM 1533 O O . SER A 1 185 ? -6.897 17.766 12.233 1.00 69.25 185 SER A O 1
ATOM 1535 N N . IL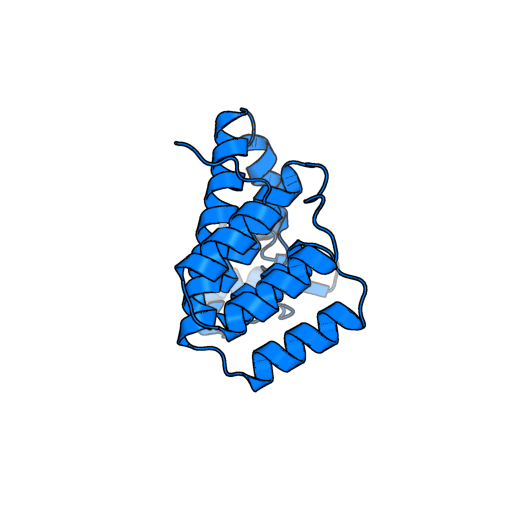E A 1 186 ? -7.842 17.890 14.261 1.00 50.06 186 ILE A N 1
ATOM 1536 C CA . ILE A 1 186 ? -9.167 18.271 13.769 1.00 50.06 186 ILE A CA 1
ATOM 1537 C C . ILE A 1 186 ? -9.020 19.686 13.202 1.00 50.06 186 ILE A C 1
ATOM 1539 O O . ILE A 1 186 ? -8.954 20.651 13.963 1.00 50.06 186 ILE A O 1
ATOM 1543 N N . GLN A 1 187 ? -8.928 19.819 11.877 1.00 38.50 187 GLN A N 1
ATOM 1544 C CA . GLN A 1 187 ? -9.234 21.093 11.239 1.00 38.50 187 GLN A CA 1
ATOM 1545 C C . GLN A 1 187 ? -10.714 21.347 11.528 1.00 38.50 187 GLN A C 1
ATOM 1547 O O . GLN A 1 187 ? -11.576 20.600 11.061 1.00 38.50 187 GLN A O 1
ATOM 1552 N N . ARG A 1 188 ? -10.955 22.295 12.437 1.00 32.28 188 ARG A N 1
ATOM 1553 C CA . ARG A 1 188 ? -12.277 22.847 12.732 1.00 32.28 188 ARG A CA 1
ATOM 1554 C C . ARG A 1 188 ? -12.838 23.549 11.506 1.00 32.28 188 ARG A C 1
ATOM 1556 O O . ARG A 1 188 ? -12.028 24.172 10.786 1.00 32.28 188 ARG A O 1
#

Radius of gyration: 21.38 Å; Cα contacts (8 Å, |Δi|>4): 178; chains: 1; bounding box: 48×38×59 Å

Solvent-accessible surface area (backbone atoms only — not comparable to full-atom values): 10754 Å² total; per-residue (Å²): 98,60,78,78,71,63,63,47,62,72,37,72,53,74,51,72,67,55,46,24,64,76,68,73,47,57,64,66,59,52,51,53,50,50,49,50,37,37,73,58,42,46,29,47,79,43,90,96,79,46,40,26,32,33,50,73,86,53,62,58,51,50,61,57,47,39,73,70,62,52,74,47,73,62,50,49,47,51,48,54,53,50,50,54,52,53,53,51,53,22,52,54,34,25,47,74,66,48,52,72,69,58,54,51,52,52,50,54,46,61,79,72,48,91,77,53,74,68,57,54,51,51,50,44,34,59,49,27,74,38,77,65,54,45,55,50,46,59,56,51,49,50,51,51,61,71,64,69,62,82,69,83,92,55,50,73,64,45,58,49,52,36,54,56,29,44,73,68,58,41,66,73,54,33,54,48,47,49,32,60,51,67,68,54,74,82,83,123

Sequence (188 aa):
MIQEDGLKPGDKLPSERELTERLNVGRSSVREALRALELLGLIETRRGEGTFIRDFRGHQLVQLLSTFILQDERSKHDVRETKYLIEMDCLWLVMRKAEDAQLLELRKWVDSSAFADDDFFYKIVSLADNHLFIRMWLILKDYYNSLHLQGADATLEEYTNLIDALSTRKESEVRRVYRDLRKLSIQR

Mean predicted aligned error: 8.33 Å

Secondary structure (DSSP, 8-state):
-TTTTT--TTPBPPPHHHHHHHHT--HHHHHHHHHHHHHTTSEEEETTTEEEE--TT-THHHHHHHHHH--SHHHHHHHHHHHHHHHHHHHHHHHHH--HHHHHHHHHHHHH----HHHHHHHHHHHTT-HHHHHHHHHHHHHHHTT-PPPP---HHHHHHHHHHHHHT-HHHHHHHHHHHTT-----

Foldseek 3Di:
DCVVVVADAFDADDALVVCCVVVVHDSVVSVVVVVVCVVCVQWDQDVPPHIGGHDPLPLVNLLVVLVVQVPDPVSLVVLVVVLLVLLLVLLLLLLVQADVVLLVVLLVCLVPDDDAPLVSSLSSNVSSVDPVSNVVSSSSVVSNVSVVDDGQPADSVLSNLLSVQSVVSDSVSNVVSSCVSNVPDPPD

pLDDT: mean 88.58, std 10.89, range [32.28, 98.25]